Protein AF-A0A925I6T6-F1 (afdb_monomer)

Radius of gyration: 18.32 Å; Cα contacts (8 Å, |Δi|>4): 231; chains: 1; bounding box: 45×36×50 Å

Foldseek 3Di:
DVLQVVLVVVLVVLLVVVLVVQLDDPNVPLVVVLLVLLLVLLLVLVVCCVPVVVVDDDLNVLLVLLVVLLVCCVVPVVVSVCLLPDQDQPDPPVDRSPPDDQLSSPLSSVSNVVCNSSVSDQSSSLSVQSSLLSVLLVLLLVLVCVVPVVCNVVSSCVCRPDSVNSNQLSYSDSSVVVNSLVSNLNSLVSCCVPPPDDPVSVVSNVVSVVSVVRD

Secondary structure (DSSP, 8-state):
-HHHHHHHHHHHHHHHHHHHHH--TTHHHHHHHHHHHHHHHHHHHHHHHHHTSTT-SHHHHHHHHHHHHHHHHHH-HHHHHHHHH-------TTS--TT--HHHHHHHHHHHHHHHHHTS-HHHHHHHHHHHHHHHHHHHHHHHHHH-GGGHHHHHHHHHT-HHHHHHHHSS-HHHHHHHHHHHHHHHHHHHHHH---HHHHHHHHHHHHHHHT-

Structure (mmCIF, N/CA/C/O backbone):
data_AF-A0A925I6T6-F1
#
_entry.id   AF-A0A925I6T6-F1
#
loop_
_atom_site.group_PDB
_atom_site.id
_atom_site.type_symbol
_atom_site.label_atom_id
_atom_site.label_alt_id
_atom_site.label_comp_id
_atom_site.label_asym_id
_atom_site.label_entity_id
_atom_site.label_seq_id
_atom_site.pdbx_PDB_ins_code
_atom_site.Cartn_x
_atom_site.Cartn_y
_atom_site.Cartn_z
_atom_site.occupancy
_atom_site.B_iso_or_equiv
_atom_site.auth_seq_id
_atom_site.auth_comp_id
_atom_site.auth_asym_id
_atom_site.auth_atom_id
_atom_site.pdbx_PDB_model_num
ATOM 1 N N . MET A 1 1 ? 9.921 -17.459 -13.174 1.00 77.88 1 MET A N 1
ATOM 2 C CA . MET A 1 1 ? 9.343 -18.504 -12.296 1.00 77.88 1 MET A CA 1
ATOM 3 C C . MET A 1 1 ? 9.872 -18.429 -10.869 1.00 77.88 1 MET A C 1
ATOM 5 O O . MET A 1 1 ? 9.073 -18.174 -9.984 1.00 77.88 1 MET A O 1
ATOM 9 N N . VAL A 1 2 ? 11.186 -18.525 -10.627 1.00 88.75 2 VAL A N 1
ATOM 10 C CA . VAL A 1 2 ? 11.754 -18.431 -9.260 1.00 88.75 2 VAL A CA 1
ATOM 11 C C . VAL A 1 2 ? 11.329 -17.152 -8.517 1.00 88.75 2 VAL A C 1
ATOM 13 O O . VAL A 1 2 ? 10.832 -17.228 -7.398 1.00 88.75 2 VAL A O 1
ATOM 16 N N . LEU A 1 3 ? 11.431 -15.984 -9.161 1.00 90.31 3 LEU A N 1
ATOM 17 C CA . LEU A 1 3 ? 11.050 -14.701 -8.553 1.00 90.31 3 LEU A CA 1
ATOM 18 C C . LEU A 1 3 ? 9.552 -14.604 -8.216 1.00 90.31 3 LEU A C 1
ATOM 20 O O . LEU A 1 3 ? 9.188 -14.023 -7.198 1.00 90.31 3 LEU A O 1
ATOM 24 N N . LEU A 1 4 ? 8.685 -15.209 -9.033 1.00 89.88 4 LEU A N 1
ATOM 25 C CA . LEU A 1 4 ? 7.246 -15.285 -8.766 1.00 89.88 4 LEU A CA 1
ATOM 26 C C . LEU A 1 4 ? 6.985 -16.109 -7.497 1.00 89.88 4 LEU A C 1
ATOM 28 O O . LEU A 1 4 ? 6.265 -15.649 -6.616 1.00 89.88 4 LEU A O 1
ATOM 32 N N . CYS A 1 5 ? 7.626 -17.275 -7.366 1.00 91.44 5 CYS A N 1
ATOM 33 C CA . CYS A 1 5 ? 7.511 -18.112 -6.170 1.00 91.44 5 CYS A CA 1
ATOM 34 C C . CYS A 1 5 ? 7.983 -17.373 -4.912 1.00 91.44 5 CYS A C 1
ATOM 36 O O . CYS A 1 5 ? 7.300 -17.408 -3.892 1.00 91.44 5 CYS A O 1
ATOM 38 N N . ILE A 1 6 ? 9.110 -16.656 -4.991 1.00 93.69 6 ILE A N 1
ATOM 39 C CA . ILE A 1 6 ? 9.627 -15.845 -3.877 1.00 93.69 6 ILE A CA 1
ATOM 40 C C . ILE A 1 6 ? 8.615 -14.766 -3.476 1.00 93.69 6 ILE A C 1
ATOM 42 O O . ILE A 1 6 ? 8.301 -14.630 -2.296 1.00 93.69 6 ILE A O 1
ATOM 46 N N . ASN A 1 7 ? 8.066 -14.027 -4.440 1.00 93.38 7 ASN A N 1
ATOM 47 C CA . ASN A 1 7 ? 7.078 -12.987 -4.163 1.00 93.38 7 ASN A CA 1
ATOM 48 C C . ASN A 1 7 ? 5.795 -13.553 -3.540 1.00 93.38 7 ASN A C 1
ATOM 50 O O . ASN A 1 7 ? 5.277 -12.975 -2.587 1.00 93.38 7 ASN A O 1
ATOM 54 N N . ILE A 1 8 ? 5.312 -14.704 -4.019 1.00 92.81 8 ILE A N 1
ATOM 55 C CA . ILE A 1 8 ? 4.162 -15.393 -3.418 1.00 92.81 8 ILE A CA 1
ATOM 56 C C . ILE A 1 8 ? 4.479 -15.791 -1.974 1.00 92.81 8 ILE A C 1
ATOM 58 O O . ILE A 1 8 ? 3.677 -15.519 -1.085 1.00 92.81 8 ILE A O 1
ATOM 62 N N . LEU A 1 9 ? 5.656 -16.365 -1.706 1.00 94.50 9 LEU A N 1
ATOM 63 C CA . LEU A 1 9 ? 6.068 -16.723 -0.345 1.00 94.50 9 LEU A CA 1
ATOM 64 C C . LEU A 1 9 ? 6.135 -15.500 0.577 1.00 94.50 9 LEU A C 1
ATOM 66 O O . LEU A 1 9 ? 5.649 -15.561 1.707 1.00 94.50 9 LEU A O 1
ATOM 70 N N . ILE A 1 10 ? 6.677 -14.377 0.096 1.00 94.50 10 ILE A N 1
ATOM 71 C CA . ILE A 1 10 ? 6.711 -13.111 0.840 1.00 94.50 10 ILE A CA 1
ATOM 72 C C . ILE A 1 10 ? 5.288 -12.623 1.126 1.00 94.50 10 ILE A C 1
ATOM 74 O O . ILE A 1 10 ? 4.977 -12.289 2.269 1.00 94.50 10 ILE A O 1
ATOM 78 N N . LEU A 1 11 ? 4.402 -12.624 0.128 1.00 94.25 11 LEU A N 1
ATOM 79 C CA . LEU A 1 11 ? 3.007 -12.212 0.287 1.00 94.25 11 LEU A CA 1
ATOM 80 C C . LEU A 1 11 ? 2.246 -13.113 1.265 1.00 94.25 11 LEU A C 1
ATOM 82 O O . LEU A 1 11 ? 1.518 -12.606 2.123 1.00 94.25 11 LEU A O 1
ATOM 86 N N . CYS A 1 12 ? 2.445 -14.429 1.204 1.00 93.62 12 CYS A N 1
ATOM 87 C CA . CYS A 1 12 ? 1.899 -15.378 2.173 1.00 93.62 12 CYS A CA 1
ATOM 88 C C . CYS A 1 12 ? 2.442 -15.109 3.582 1.00 93.62 12 CYS A C 1
ATOM 90 O O . CYS A 1 12 ? 1.667 -15.065 4.538 1.00 93.62 12 CYS A O 1
ATOM 92 N N . GLY A 1 13 ? 3.748 -14.862 3.713 1.00 95.81 13 GLY A N 1
ATOM 93 C CA . GLY A 1 13 ? 4.387 -14.505 4.977 1.00 95.81 13 GLY A CA 1
ATOM 94 C C . GLY A 1 13 ? 3.809 -13.223 5.577 1.00 95.81 13 GLY A C 1
ATOM 95 O O . GLY A 1 13 ? 3.395 -13.213 6.736 1.00 95.81 13 GLY A O 1
ATOM 96 N N . ILE A 1 14 ? 3.693 -12.159 4.780 1.00 95.06 14 ILE A N 1
ATOM 97 C CA . ILE A 1 14 ? 3.068 -10.894 5.190 1.00 95.06 14 ILE A CA 1
ATOM 98 C C . ILE A 1 14 ? 1.614 -11.134 5.608 1.00 95.06 14 ILE A C 1
ATOM 100 O O . ILE A 1 14 ? 1.210 -10.695 6.684 1.00 95.06 14 ILE A O 1
ATOM 104 N N . SER A 1 15 ? 0.841 -11.875 4.812 1.00 93.88 15 SER A N 1
ATOM 105 C CA . SER A 1 15 ? -0.562 -12.195 5.109 1.00 93.88 15 SER A CA 1
ATOM 106 C C . SER A 1 15 ? -0.703 -12.939 6.439 1.00 93.88 15 SER A C 1
ATOM 108 O 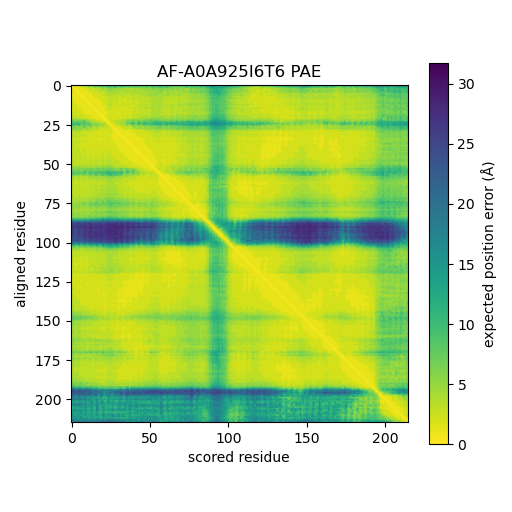O . SER A 1 15 ? -1.547 -12.588 7.266 1.00 93.88 15 SER A O 1
ATOM 110 N N . PHE A 1 16 ? 0.174 -13.911 6.698 1.00 94.56 16 PHE A N 1
ATOM 111 C CA . PHE A 1 16 ? 0.214 -14.651 7.957 1.00 94.56 16 PHE A CA 1
ATOM 112 C C . PHE A 1 16 ? 0.577 -13.755 9.150 1.00 94.56 16 PHE A C 1
ATOM 114 O O . PHE A 1 16 ? -0.069 -13.818 10.200 1.00 94.56 16 PHE A O 1
ATOM 121 N N . LEU A 1 17 ? 1.570 -12.874 8.998 1.00 96.38 17 LEU A N 1
ATOM 122 C CA . LEU A 1 17 ? 1.950 -11.915 10.038 1.00 96.38 17 LEU A CA 1
ATOM 123 C C . LEU A 1 17 ? 0.810 -10.937 10.351 1.00 96.38 17 LEU A C 1
ATOM 125 O O . LEU A 1 17 ? 0.543 -10.655 11.523 1.00 96.38 17 LEU A O 1
ATOM 129 N N . LEU A 1 18 ? 0.106 -10.450 9.325 1.00 95.31 18 LEU A N 1
ATOM 130 C CA . LEU A 1 18 ? -1.065 -9.590 9.486 1.00 95.31 18 LEU A CA 1
ATOM 131 C C . LEU A 1 18 ? -2.208 -10.327 10.193 1.00 95.31 18 LEU A C 1
ATOM 133 O O . LEU A 1 18 ? -2.787 -9.779 11.135 1.00 95.31 18 LEU A O 1
ATOM 137 N N . PHE A 1 19 ? -2.477 -11.580 9.817 1.00 94.31 19 PHE A N 1
ATOM 138 C CA . PHE A 1 19 ? -3.456 -12.426 10.496 1.00 94.31 19 PHE A CA 1
ATOM 139 C C . PHE A 1 19 ? -3.106 -12.588 11.979 1.00 94.31 19 PHE A C 1
ATOM 141 O O . PHE A 1 19 ? -3.907 -12.236 12.842 1.00 94.31 19 PHE A O 1
ATOM 148 N N . LYS A 1 20 ? -1.877 -13.004 12.311 1.00 94.19 20 LYS A N 1
ATOM 149 C CA . LYS A 1 20 ? -1.431 -13.162 13.708 1.00 94.19 20 LYS A CA 1
ATOM 150 C C . LYS A 1 20 ? -1.555 -11.863 14.515 1.00 94.19 20 LYS A C 1
ATOM 152 O O . LYS A 1 20 ? -1.854 -11.886 15.714 1.00 94.19 20 LYS A O 1
ATOM 157 N N . LY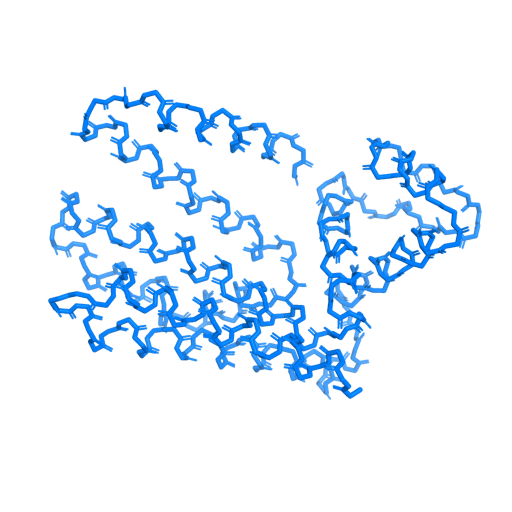S A 1 21 ? -1.319 -10.719 13.869 1.00 93.94 21 LYS A N 1
ATOM 158 C CA . LYS A 1 21 ? -1.407 -9.398 14.496 1.00 93.94 21 LYS A CA 1
ATOM 159 C C . LYS A 1 21 ? -2.849 -8.985 14.793 1.00 93.94 21 LYS A C 1
ATOM 161 O O . LYS A 1 21 ? -3.108 -8.484 15.886 1.00 93.94 21 LYS A O 1
ATOM 166 N N . PHE A 1 22 ? -3.770 -9.179 13.851 1.00 93.62 22 PHE A N 1
ATOM 167 C CA . PHE A 1 22 ? -5.097 -8.554 13.889 1.00 93.62 22 PHE A CA 1
ATOM 168 C C . PHE A 1 22 ? -6.272 -9.511 14.133 1.00 93.62 22 PHE A C 1
ATOM 170 O O . PHE A 1 22 ? -7.317 -9.072 14.624 1.00 93.62 22 PHE A O 1
ATOM 177 N N . ALA A 1 23 ? -6.120 -10.804 13.851 1.00 90.62 23 ALA A N 1
ATOM 178 C CA . ALA A 1 23 ? -7.149 -11.824 14.038 1.00 90.62 23 ALA A CA 1
ATOM 179 C C . ALA A 1 23 ? -7.249 -12.246 15.519 1.00 90.62 23 ALA A C 1
ATOM 181 O O . ALA A 1 23 ? -6.818 -13.324 15.930 1.00 90.62 23 ALA A O 1
ATOM 182 N N . ARG A 1 24 ? -7.809 -11.366 16.357 1.00 88.94 24 ARG A N 1
ATOM 183 C CA . ARG A 1 24 ? -8.047 -11.597 17.794 1.00 88.94 24 ARG A CA 1
ATOM 184 C C . ARG A 1 24 ? -9.519 -11.387 18.150 1.00 88.94 24 ARG A C 1
ATOM 186 O O . ARG A 1 24 ? -10.181 -10.541 17.552 1.00 88.94 24 ARG A O 1
ATOM 193 N N . GLY A 1 25 ? -10.027 -12.144 19.128 1.00 89.12 25 GLY A N 1
ATOM 194 C CA . GLY A 1 25 ? -11.434 -12.085 19.553 1.00 89.12 25 GLY A CA 1
ATOM 195 C C . GLY A 1 25 ? -12.403 -12.196 18.370 1.00 89.12 25 GLY A C 1
ATOM 196 O O . GLY A 1 25 ? -12.209 -13.030 17.485 1.00 89.12 25 GLY A O 1
ATOM 197 N N . ASN A 1 26 ? -13.377 -11.285 18.301 1.00 86.19 26 ASN A N 1
ATOM 198 C CA . ASN A 1 26 ? -14.379 -11.225 17.227 1.00 86.19 26 ASN A CA 1
ATOM 199 C C . ASN A 1 26 ? -13.791 -10.964 15.826 1.00 86.19 26 ASN A C 1
ATOM 201 O O . ASN A 1 26 ? -14.482 -11.144 14.828 1.00 86.19 26 ASN A O 1
ATOM 205 N N . ASN A 1 27 ? -12.525 -10.547 15.712 1.00 92.00 27 ASN A N 1
ATOM 206 C CA . ASN A 1 27 ? -11.882 -10.328 14.416 1.00 92.00 27 ASN A CA 1
ATOM 207 C C . ASN A 1 27 ? -11.305 -11.613 13.806 1.00 92.00 27 ASN A C 1
ATOM 209 O O . ASN A 1 27 ? -10.906 -11.578 12.648 1.00 92.00 27 ASN A O 1
ATOM 213 N N . LYS A 1 28 ? -11.253 -12.737 14.539 1.00 92.62 28 LYS A N 1
ATOM 214 C CA . LYS A 1 28 ? -10.684 -14.000 14.029 1.00 92.62 28 LYS A CA 1
ATOM 215 C C . LYS A 1 28 ? -11.355 -14.501 12.750 1.00 92.62 28 LYS A C 1
ATOM 217 O O . LYS A 1 28 ? -10.676 -15.067 11.904 1.00 92.62 28 LYS A O 1
ATOM 222 N N . ILE A 1 29 ? -12.660 -14.268 12.624 1.00 93.62 29 ILE A N 1
ATOM 223 C CA . ILE A 1 29 ? -13.461 -14.663 11.460 1.00 93.62 29 ILE A CA 1
ATOM 224 C C . ILE A 1 29 ? -13.559 -13.506 10.460 1.00 93.62 29 ILE A C 1
ATOM 226 O O . ILE A 1 29 ? -13.374 -13.692 9.264 1.00 93.62 29 ILE A O 1
ATOM 230 N N . ILE A 1 30 ? -13.792 -12.286 10.949 1.00 95.50 30 ILE A N 1
ATOM 231 C CA . ILE A 1 30 ? -14.028 -11.122 10.084 1.00 95.50 30 ILE A CA 1
ATOM 232 C C . ILE A 1 30 ? -12.764 -10.728 9.306 1.00 95.50 30 ILE A C 1
ATOM 234 O O . ILE A 1 30 ? -12.857 -10.397 8.128 1.00 95.50 30 ILE A O 1
ATOM 238 N N . PHE A 1 31 ? -11.588 -10.777 9.944 1.00 96.94 31 PHE A N 1
ATOM 239 C CA . PHE A 1 31 ? -10.318 -10.412 9.313 1.00 96.94 31 PHE A CA 1
ATOM 240 C C . PHE A 1 31 ? -10.022 -11.234 8.052 1.00 96.94 31 PHE A C 1
ATOM 242 O O . PHE A 1 31 ? -9.842 -10.616 7.004 1.00 96.94 31 PHE A O 1
ATOM 249 N N . PRO A 1 32 ? -9.971 -12.584 8.099 1.00 96.38 32 PRO A N 1
ATOM 250 C CA . PRO A 1 32 ? -9.650 -13.366 6.911 1.00 96.38 32 PRO A CA 1
ATOM 251 C C . PRO A 1 32 ? -10.695 -13.185 5.809 1.00 96.38 32 PRO A C 1
ATOM 253 O O . PRO A 1 32 ? -10.305 -13.053 4.659 1.00 96.38 32 PRO A O 1
ATOM 256 N N . ILE A 1 33 ? -11.988 -13.074 6.138 1.00 96.94 33 ILE A N 1
ATOM 257 C CA . ILE A 1 33 ? -13.035 -12.822 5.134 1.00 96.94 33 ILE A CA 1
ATOM 258 C C . ILE A 1 33 ? -12.799 -11.480 4.432 1.00 96.94 33 ILE A C 1
ATOM 260 O O . ILE A 1 33 ? -12.707 -11.431 3.208 1.00 96.94 33 ILE A O 1
ATOM 264 N N . ALA A 1 34 ? -12.655 -10.393 5.194 1.00 97.19 34 ALA A N 1
ATOM 265 C CA . ALA A 1 34 ? -12.436 -9.063 4.633 1.00 97.19 34 ALA A CA 1
ATOM 266 C C . ALA A 1 34 ? -11.117 -8.979 3.842 1.00 97.19 34 ALA A C 1
ATOM 268 O O . ALA A 1 34 ? -11.049 -8.305 2.814 1.00 97.19 34 ALA A O 1
ATOM 269 N N . PHE A 1 35 ? -10.070 -9.668 4.308 1.00 97.62 35 PHE A N 1
ATOM 270 C CA . PHE A 1 35 ? -8.786 -9.742 3.618 1.00 97.62 35 PHE A CA 1
ATOM 271 C C . PHE A 1 35 ? -8.914 -10.490 2.292 1.00 97.62 35 PHE A C 1
ATOM 273 O O . PHE A 1 35 ? -8.529 -9.958 1.256 1.00 97.62 35 PHE A O 1
ATOM 280 N N . SER A 1 36 ? -9.521 -11.679 2.298 1.00 96.94 36 SER A N 1
ATOM 281 C CA . SER A 1 36 ? -9.758 -12.472 1.091 1.00 96.94 36 SER A CA 1
ATOM 282 C C . SER A 1 36 ? -10.587 -11.708 0.066 1.00 96.94 36 SER A C 1
ATOM 284 O O . SER A 1 36 ? -10.203 -11.661 -1.098 1.00 96.94 36 SER A O 1
ATOM 286 N N . VAL A 1 37 ? -11.666 -11.041 0.490 1.00 97.44 37 VAL A N 1
ATOM 287 C CA . VAL A 1 37 ? -12.478 -10.196 -0.400 1.00 97.44 37 VAL A CA 1
ATOM 288 C C . VAL A 1 37 ? -11.643 -9.070 -1.012 1.00 97.44 37 VAL A C 1
ATOM 290 O O . VAL A 1 37 ? -11.776 -8.803 -2.204 1.00 97.44 37 VAL A O 1
ATOM 293 N N . ARG A 1 38 ? -10.731 -8.446 -0.252 1.00 97.12 38 ARG A N 1
ATOM 294 C CA . ARG A 1 38 ? -9.824 -7.427 -0.800 1.00 97.12 38 ARG A CA 1
ATOM 295 C C . ARG A 1 38 ? -8.872 -7.999 -1.848 1.00 97.12 38 ARG A C 1
ATOM 297 O O . ARG A 1 38 ? -8.704 -7.391 -2.899 1.00 97.12 38 ARG A O 1
ATOM 304 N N . ILE A 1 39 ? -8.241 -9.139 -1.569 1.00 97.62 39 ILE A N 1
ATOM 305 C CA . ILE A 1 39 ? -7.314 -9.765 -2.522 1.00 97.62 39 ILE A CA 1
ATOM 306 C C . ILE A 1 39 ? -8.054 -10.164 -3.798 1.00 97.62 39 ILE A C 1
ATOM 308 O O . ILE A 1 39 ? -7.579 -9.869 -4.890 1.00 97.62 39 ILE A O 1
ATOM 312 N N . LEU A 1 40 ? -9.245 -10.754 -3.670 1.00 97.56 40 LEU A N 1
ATOM 313 C CA . LEU A 1 40 ? -10.093 -11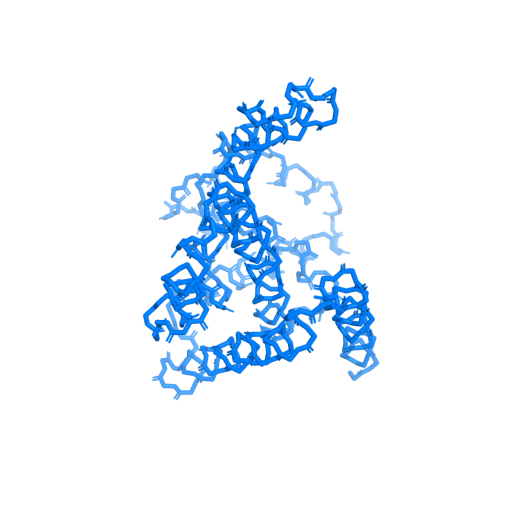.077 -4.816 1.00 97.56 40 LEU A CA 1
ATOM 314 C C . LEU A 1 40 ? -10.480 -9.822 -5.602 1.00 97.56 40 LEU A C 1
ATOM 316 O O . LEU A 1 40 ? -10.397 -9.843 -6.821 1.00 97.56 40 LEU A O 1
ATOM 320 N N . ALA A 1 41 ? -10.815 -8.714 -4.937 1.00 97.31 41 ALA A N 1
ATOM 321 C CA . ALA A 1 41 ? -11.090 -7.450 -5.618 1.00 97.31 41 ALA A CA 1
ATOM 322 C C . ALA A 1 41 ? -9.870 -6.918 -6.393 1.00 97.31 41 ALA A C 1
ATOM 324 O O . ALA A 1 41 ? -10.039 -6.407 -7.495 1.00 97.31 41 ALA A O 1
ATOM 325 N N . GLY A 1 42 ? -8.651 -7.064 -5.863 1.00 97.06 42 GLY A N 1
ATOM 326 C CA . GLY A 1 42 ? -7.415 -6.705 -6.569 1.00 97.06 42 GLY A CA 1
ATOM 327 C C . GLY A 1 42 ? -7.128 -7.600 -7.774 1.00 97.06 42 GLY A C 1
ATOM 328 O O . GLY A 1 42 ? -6.751 -7.111 -8.836 1.00 97.06 42 GLY A O 1
ATOM 329 N N . ILE A 1 43 ? -7.367 -8.905 -7.643 1.00 97.25 43 ILE A N 1
ATOM 330 C CA . ILE A 1 43 ? -7.269 -9.857 -8.758 1.00 97.25 43 ILE A CA 1
ATOM 331 C C . ILE A 1 43 ? -8.305 -9.508 -9.832 1.00 97.25 43 ILE A C 1
ATOM 333 O O . ILE A 1 43 ? -7.947 -9.378 -10.997 1.00 97.25 43 ILE A O 1
ATOM 337 N N . SER A 1 44 ? -9.565 -9.284 -9.454 1.00 96.81 44 SER A N 1
ATOM 338 C CA . SER A 1 44 ? -10.615 -8.863 -10.385 1.00 96.81 44 SER A CA 1
ATOM 339 C C . SER A 1 44 ? -10.281 -7.535 -11.058 1.00 96.81 44 SER A C 1
ATOM 341 O O . SER A 1 44 ? -10.518 -7.389 -12.250 1.00 96.81 44 SER A O 1
ATOM 343 N N . PHE A 1 45 ? -9.695 -6.583 -10.328 1.00 96.56 45 PHE A N 1
ATOM 344 C CA . PHE A 1 45 ? -9.216 -5.325 -10.892 1.00 96.56 45 PHE A CA 1
ATOM 345 C C . PHE A 1 45 ? -8.175 -5.567 -11.991 1.00 96.56 45 PHE A C 1
ATOM 347 O O . PHE A 1 45 ? -8.362 -5.116 -13.118 1.00 96.56 45 PHE A O 1
ATOM 354 N N . ALA A 1 46 ? -7.113 -6.321 -11.690 1.00 96.44 46 ALA A N 1
ATOM 355 C CA . ALA A 1 46 ? -6.076 -6.613 -12.675 1.00 96.44 46 ALA A CA 1
ATOM 356 C C . ALA A 1 46 ? -6.633 -7.387 -13.877 1.00 96.44 46 ALA A C 1
ATOM 358 O O . ALA A 1 46 ? -6.279 -7.095 -15.015 1.00 96.44 46 ALA A O 1
ATOM 359 N N . TRP A 1 47 ? -7.548 -8.325 -13.631 1.00 96.88 47 TRP A N 1
ATOM 360 C CA . TRP A 1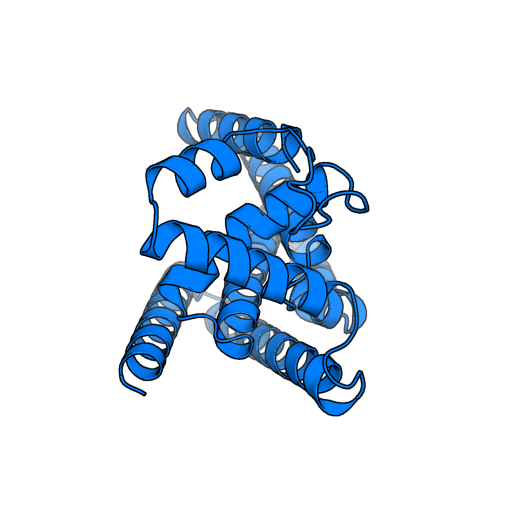 47 ? -8.221 -9.084 -14.677 1.00 96.88 47 TRP A CA 1
ATOM 361 C C . TRP A 1 47 ? -9.022 -8.178 -15.619 1.00 96.88 47 TRP A C 1
ATOM 363 O O . TRP A 1 47 ? -8.856 -8.261 -16.832 1.00 96.88 47 TRP A O 1
ATOM 373 N N . VAL A 1 48 ? -9.841 -7.275 -15.072 1.00 95.88 48 VAL A N 1
ATOM 374 C CA . VAL A 1 48 ? -10.619 -6.311 -15.863 1.00 95.88 48 VAL A CA 1
ATOM 375 C C . VAL A 1 48 ? -9.693 -5.444 -16.718 1.00 95.88 48 VAL A C 1
ATOM 377 O O . VAL A 1 48 ? -9.924 -5.299 -17.912 1.00 95.88 48 VAL A O 1
ATOM 380 N N . TYR A 1 49 ? -8.614 -4.914 -16.145 1.00 94.44 49 TYR A N 1
ATOM 381 C CA . TYR A 1 49 ? -7.705 -4.047 -16.893 1.00 94.44 49 TYR A CA 1
ATOM 382 C C . TYR A 1 49 ? -6.906 -4.781 -17.974 1.00 94.44 49 TYR A C 1
ATOM 384 O O . TYR A 1 49 ? -6.721 -4.239 -19.056 1.00 94.44 49 TYR A O 1
ATOM 392 N N . ILE A 1 50 ? -6.485 -6.022 -17.730 1.00 95.75 50 ILE A N 1
ATOM 393 C CA . ILE A 1 50 ? -5.759 -6.813 -18.733 1.00 95.75 50 ILE A CA 1
ATOM 394 C C . ILE A 1 50 ? -6.680 -7.247 -19.874 1.00 95.75 50 ILE A C 1
ATOM 396 O O . ILE A 1 50 ? -6.305 -7.132 -21.036 1.00 95.75 50 ILE A O 1
ATOM 400 N N . TYR A 1 51 ? -7.854 -7.792 -19.547 1.00 96.12 51 TYR A N 1
ATOM 401 C CA . TYR A 1 51 ? -8.663 -8.534 -20.517 1.00 96.12 51 TYR A CA 1
ATOM 402 C C . TYR A 1 51 ? -9.853 -7.756 -21.072 1.00 96.12 51 TYR A C 1
ATOM 404 O O . TYR A 1 51 ? -10.296 -8.069 -22.170 1.00 96.12 51 TYR A O 1
ATOM 412 N N . ILE A 1 52 ? -10.397 -6.787 -20.330 1.00 94.88 52 ILE A N 1
ATOM 413 C CA . ILE A 1 52 ? -11.530 -5.968 -20.794 1.00 94.88 52 ILE A CA 1
ATOM 414 C C . ILE A 1 52 ? -11.033 -4.644 -21.360 1.00 94.88 52 ILE A C 1
ATOM 416 O O . ILE A 1 52 ? -11.496 -4.225 -22.412 1.00 94.88 52 ILE A O 1
ATOM 420 N N . PHE A 1 53 ? -10.098 -3.993 -20.667 1.00 92.12 53 PHE A N 1
ATOM 421 C CA . PHE A 1 53 ? -9.489 -2.744 -21.133 1.00 92.12 53 PHE A CA 1
ATOM 422 C C . PHE A 1 53 ? -8.213 -2.969 -21.950 1.00 92.12 53 PHE A C 1
ATOM 424 O O . PHE A 1 53 ? -7.485 -2.019 -22.183 1.00 92.12 53 PHE A O 1
ATOM 431 N N . GLU A 1 54 ? -7.925 -4.211 -22.352 1.00 92.88 54 GLU A N 1
ATOM 432 C CA . GLU A 1 54 ? -6.816 -4.556 -23.259 1.00 92.88 54 GLU A CA 1
ATOM 433 C C . GLU A 1 54 ? -5.444 -4.007 -22.826 1.00 92.88 54 GLU A C 1
ATOM 435 O O . GLU A 1 54 ? -4.571 -3.725 -23.638 1.00 92.88 54 GLU A O 1
ATOM 440 N N . SER A 1 55 ? -5.217 -3.927 -21.512 1.00 90.75 55 SER A N 1
ATOM 441 C CA . SER A 1 55 ? -4.014 -3.349 -20.899 1.00 90.75 55 SER A CA 1
ATOM 442 C C . SER A 1 55 ? -3.826 -1.845 -21.132 1.00 90.75 55 SER A C 1
ATOM 444 O O . SER A 1 55 ? -2.713 -1.337 -21.041 1.00 90.75 55 SER A O 1
ATOM 446 N N . GLU A 1 56 ? -4.917 -1.119 -21.360 1.00 85.06 56 GLU A N 1
ATOM 447 C CA . GLU A 1 56 ? -4.926 0.337 -21.469 1.00 85.06 56 GLU A CA 1
ATOM 448 C C . GLU A 1 56 ? -5.326 1.036 -20.155 1.00 85.06 56 GLU A C 1
ATOM 450 O O . GLU A 1 56 ? -5.865 0.448 -19.207 1.00 85.06 56 GLU A O 1
ATOM 455 N N . GLY A 1 57 ? -5.074 2.345 -20.116 1.00 85.81 57 GLY A N 1
ATOM 456 C CA . GLY A 1 57 ? -5.477 3.255 -19.048 1.00 85.81 57 GLY A CA 1
ATOM 457 C C . GLY A 1 57 ? -4.389 3.541 -18.014 1.00 85.81 57 GLY A C 1
ATOM 458 O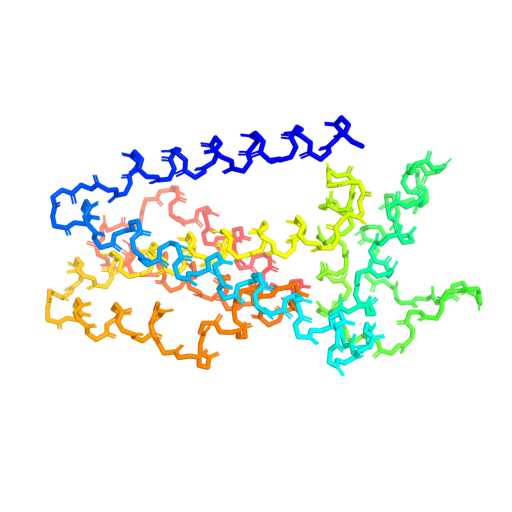 O . GLY A 1 57 ? -3.342 2.895 -17.963 1.00 85.81 57 GLY A O 1
ATOM 459 N N . ASP A 1 58 ? -4.677 4.502 -17.132 1.00 86.62 58 ASP A N 1
ATOM 460 C CA . ASP A 1 58 ? -3.718 5.077 -16.178 1.00 86.62 58 ASP A CA 1
ATOM 461 C C . ASP A 1 58 ? -2.882 4.044 -15.406 1.00 86.62 58 ASP A C 1
ATOM 463 O O . ASP A 1 58 ? -1.698 4.252 -15.157 1.00 86.62 58 ASP A O 1
ATOM 467 N N . THR A 1 59 ? -3.479 2.921 -14.991 1.00 92.38 59 THR A N 1
ATOM 468 C CA . THR A 1 59 ? -2.768 1.892 -14.212 1.00 92.38 59 THR A CA 1
ATOM 469 C C . THR A 1 59 ? -1.614 1.257 -14.986 1.00 92.38 59 THR A C 1
ATOM 471 O O . THR A 1 59 ? -0.557 1.016 -14.397 1.00 92.38 59 THR A O 1
ATOM 474 N N . PHE A 1 60 ? -1.796 1.024 -16.288 1.00 92.25 60 PHE A N 1
ATOM 475 C CA . PHE A 1 60 ? -0.777 0.443 -17.152 1.00 92.25 60 PHE A CA 1
ATOM 476 C C . PHE A 1 60 ? 0.264 1.480 -17.548 1.00 92.25 60 PHE A C 1
ATOM 478 O O . PHE A 1 60 ? 1.453 1.198 -17.420 1.00 92.25 60 PHE A O 1
ATOM 485 N N . ASP A 1 61 ? -0.151 2.714 -17.839 1.00 89.94 61 ASP A N 1
ATOM 486 C CA . ASP A 1 61 ? 0.774 3.831 -18.057 1.00 89.94 61 ASP A CA 1
ATOM 487 C C . ASP A 1 61 ? 1.736 4.014 -16.875 1.00 89.94 61 ASP A C 1
ATOM 489 O O . ASP A 1 61 ? 2.951 4.158 -17.049 1.00 89.94 61 ASP A O 1
ATOM 493 N N . TYR A 1 62 ? 1.218 3.983 -15.641 1.00 91.38 62 TYR A N 1
ATOM 494 C CA . TYR A 1 62 ? 2.063 4.053 -14.451 1.00 91.38 62 TYR A CA 1
ATOM 495 C C . TYR A 1 62 ? 2.998 2.850 -14.345 1.00 91.38 62 TYR A C 1
ATOM 497 O O . TYR A 1 62 ? 4.163 3.014 -13.974 1.00 91.38 62 TYR A O 1
ATOM 505 N N . PHE A 1 63 ? 2.497 1.655 -14.650 1.00 94.19 63 PHE A N 1
ATOM 506 C CA . PHE A 1 63 ? 3.248 0.412 -14.556 1.00 94.19 63 PHE A CA 1
ATOM 507 C C . PHE A 1 63 ? 4.407 0.349 -15.553 1.00 94.19 63 PHE A C 1
ATOM 509 O O . PHE A 1 63 ? 5.537 0.083 -15.149 1.00 94.19 63 PHE A O 1
ATOM 516 N N . GLU A 1 64 ? 4.176 0.682 -16.820 1.00 92.62 64 GLU A N 1
ATOM 517 C CA . GLU A 1 64 ? 5.218 0.715 -17.848 1.00 92.62 64 GLU A CA 1
ATOM 518 C C . GLU A 1 64 ? 6.299 1.746 -17.526 1.00 92.62 64 GLU A C 1
ATOM 520 O O . GLU A 1 64 ? 7.497 1.456 -17.571 1.00 92.62 64 GLU A O 1
ATOM 525 N N . ARG A 1 65 ? 5.894 2.948 -17.104 1.00 89.50 65 ARG A N 1
ATOM 526 C CA . ARG A 1 65 ? 6.832 4.010 -16.711 1.00 89.50 65 ARG A CA 1
ATOM 527 C C . ARG A 1 65 ? 7.652 3.621 -15.486 1.00 89.50 65 ARG A C 1
ATOM 529 O O . ARG A 1 65 ? 8.854 3.887 -15.436 1.00 89.50 65 ARG A O 1
ATOM 536 N N . ALA A 1 66 ? 7.025 2.967 -14.513 1.00 93.12 66 ALA A N 1
ATOM 537 C CA . ALA A 1 66 ? 7.720 2.402 -13.367 1.00 93.12 66 ALA A CA 1
ATOM 538 C C . ALA A 1 66 ? 8.705 1.303 -13.791 1.00 93.12 66 ALA A C 1
ATOM 540 O O . ALA A 1 66 ? 9.810 1.232 -13.250 1.00 93.12 66 ALA A O 1
ATOM 541 N N . GLY A 1 67 ? 8.342 0.495 -14.790 1.00 94.00 67 GLY A N 1
ATOM 542 C CA . GLY A 1 67 ? 9.212 -0.487 -15.425 1.00 94.00 67 GLY A CA 1
ATOM 543 C C . GLY A 1 67 ? 10.432 0.135 -16.094 1.00 94.00 67 GLY A C 1
ATOM 544 O O . GLY A 1 67 ? 11.546 -0.327 -15.850 1.00 94.00 67 GLY A O 1
ATOM 545 N N . ASN A 1 68 ? 10.253 1.227 -16.836 1.00 91.56 68 ASN A N 1
ATOM 546 C CA . ASN A 1 68 ? 11.352 1.976 -17.449 1.00 91.56 68 ASN A CA 1
ATOM 547 C C . ASN A 1 68 ? 12.305 2.537 -16.389 1.00 91.56 68 ASN A C 1
ATOM 549 O O . ASN A 1 68 ? 13.521 2.382 -16.495 1.00 91.56 68 ASN A O 1
ATOM 553 N N . LEU A 1 69 ? 11.772 3.123 -15.315 1.00 90.62 69 LEU A N 1
ATOM 554 C CA . LEU A 1 69 ? 12.601 3.622 -14.219 1.00 90.62 69 LEU A CA 1
ATOM 555 C C . LEU A 1 69 ? 13.341 2.478 -13.497 1.00 90.62 69 LEU A C 1
ATOM 557 O O . LEU A 1 69 ? 14.525 2.597 -13.191 1.00 90.62 69 LEU A O 1
ATOM 561 N N . ALA A 1 70 ? 12.689 1.332 -13.294 1.00 93.69 70 ALA A N 1
ATOM 562 C CA . ALA A 1 70 ? 13.319 0.131 -12.746 1.00 93.69 70 ALA A CA 1
ATOM 563 C C . ALA A 1 70 ? 14.367 -0.488 -13.691 1.00 93.69 70 ALA A C 1
ATOM 565 O O . ALA A 1 70 ? 15.321 -1.117 -13.234 1.00 93.69 70 ALA A O 1
ATOM 566 N N . TRP A 1 71 ? 14.218 -0.324 -15.006 1.00 93.25 71 TRP A N 1
ATOM 567 C CA . TRP A 1 71 ? 15.231 -0.718 -15.979 1.00 93.25 71 TRP A CA 1
ATOM 568 C C . TRP A 1 71 ? 16.460 0.188 -15.883 1.00 93.25 71 TRP A C 1
ATOM 570 O O . TRP A 1 71 ? 17.575 -0.327 -15.821 1.00 93.25 71 TRP A O 1
ATOM 580 N N . ILE A 1 72 ? 16.277 1.508 -15.757 1.00 91.19 72 ILE A N 1
ATOM 581 C CA . ILE A 1 72 ? 17.388 2.448 -15.529 1.00 91.19 72 ILE A CA 1
ATOM 582 C C . ILE A 1 72 ? 18.161 2.049 -14.271 1.00 91.19 72 ILE A C 1
ATOM 584 O O . ILE A 1 72 ? 19.374 1.939 -14.342 1.00 91.19 72 ILE A O 1
ATOM 588 N N . PHE A 1 73 ? 17.486 1.709 -13.165 1.00 92.19 73 PHE A N 1
ATOM 589 C CA . PHE A 1 73 ? 18.155 1.237 -11.941 1.00 92.19 73 PHE A CA 1
ATOM 590 C C . PHE A 1 73 ? 19.145 0.090 -12.187 1.00 92.19 73 PHE A C 1
ATOM 592 O O . PHE A 1 73 ? 20.209 0.050 -11.576 1.00 92.19 73 PHE A O 1
ATOM 599 N N . LYS A 1 74 ? 18.791 -0.857 -13.064 1.00 91.38 74 LYS A N 1
ATOM 600 C CA . LYS A 1 74 ? 19.614 -2.042 -13.345 1.00 91.38 74 LYS A CA 1
ATOM 601 C C . LYS A 1 74 ? 20.827 -1.741 -14.222 1.00 91.38 74 LYS A C 1
ATOM 603 O O . LYS A 1 74 ? 21.789 -2.498 -14.163 1.00 91.38 74 LYS A O 1
ATOM 608 N N . ASN A 1 75 ? 20.762 -0.691 -15.038 1.00 93.25 75 ASN A N 1
ATOM 609 C CA . ASN A 1 75 ? 21.808 -0.352 -16.005 1.00 93.25 75 ASN A CA 1
ATOM 610 C C . ASN A 1 75 ? 22.685 0.812 -15.528 1.00 93.25 75 ASN A C 1
ATOM 612 O O . ASN A 1 75 ? 23.893 0.789 -15.729 1.00 93.25 75 ASN A O 1
ATOM 616 N N . ASP A 1 76 ? 22.084 1.804 -14.874 1.00 92.75 76 ASP A N 1
ATOM 617 C CA . ASP A 1 76 ? 22.745 2.986 -14.338 1.00 92.75 76 ASP A CA 1
ATOM 618 C C . ASP A 1 76 ? 22.051 3.454 -13.050 1.00 92.75 76 ASP A C 1
ATOM 620 O O . ASP A 1 76 ? 21.045 4.176 -13.041 1.00 92.75 76 ASP A O 1
ATOM 624 N N . PHE A 1 77 ? 22.629 3.032 -11.928 1.00 91.81 77 PHE A N 1
ATOM 625 C CA . PHE A 1 77 ? 22.136 3.358 -10.597 1.00 91.81 77 PHE A CA 1
ATOM 626 C C . PHE A 1 77 ? 22.163 4.866 -10.296 1.00 91.81 77 PHE A C 1
ATOM 628 O O . PHE A 1 77 ? 21.271 5.357 -9.601 1.00 91.81 77 PHE A O 1
ATOM 635 N N . TRP A 1 78 ? 23.136 5.617 -10.822 1.00 91.50 78 TRP A N 1
ATOM 636 C CA . TRP A 1 78 ? 23.235 7.061 -10.585 1.00 91.50 78 TRP A CA 1
ATOM 637 C C . TRP A 1 78 ? 22.206 7.847 -11.368 1.00 91.50 78 TRP A C 1
ATOM 639 O O . TRP A 1 78 ? 21.499 8.657 -10.765 1.00 91.50 78 TRP A O 1
ATOM 649 N N . THR A 1 79 ? 22.009 7.516 -12.641 1.00 87.50 79 THR A N 1
ATOM 650 C CA . THR A 1 79 ? 20.906 8.102 -13.409 1.00 87.50 79 THR A CA 1
ATOM 651 C C . THR A 1 79 ? 19.552 7.760 -12.783 1.00 87.50 79 THR A C 1
ATOM 653 O O . THR A 1 79 ? 18.661 8.612 -12.723 1.00 87.50 79 THR A O 1
ATOM 656 N N . PHE A 1 80 ? 19.370 6.543 -12.258 1.00 88.44 80 PHE A N 1
ATOM 657 C CA . PHE A 1 80 ? 18.161 6.213 -11.503 1.00 88.44 80 PHE A CA 1
ATOM 658 C C . PHE A 1 80 ? 18.004 7.092 -10.265 1.00 88.44 80 PHE A C 1
ATOM 660 O O . PHE A 1 80 ? 16.933 7.656 -10.065 1.00 88.44 80 PHE A O 1
ATOM 667 N N . PHE A 1 81 ? 19.037 7.196 -9.429 1.00 88.69 81 PHE A N 1
ATOM 668 C CA . PHE A 1 81 ? 18.962 7.909 -8.156 1.00 88.69 81 PHE A CA 1
ATOM 669 C C . PHE A 1 81 ? 18.674 9.399 -8.360 1.00 88.69 81 PHE A C 1
ATOM 671 O O . PHE A 1 81 ? 17.811 9.960 -7.682 1.00 88.69 81 PHE A O 1
ATOM 678 N N . GLU A 1 82 ? 19.318 10.012 -9.354 1.00 87.38 82 GLU A N 1
ATOM 679 C CA . GLU A 1 82 ? 19.054 11.388 -9.763 1.00 87.38 82 GLU A CA 1
ATOM 680 C C . GLU A 1 82 ? 17.585 11.571 -10.172 1.00 87.38 82 GLU A C 1
ATOM 682 O O . GLU A 1 82 ? 16.897 12.437 -9.631 1.00 87.38 82 GLU A O 1
ATOM 687 N N . ARG A 1 83 ? 17.061 10.703 -11.050 1.00 83.62 83 ARG A N 1
ATOM 688 C CA . ARG A 1 83 ? 15.651 10.734 -11.491 1.00 83.62 83 ARG A CA 1
ATOM 689 C C . ARG A 1 83 ? 14.663 10.408 -10.369 1.00 83.62 83 ARG A C 1
ATOM 691 O O . ARG A 1 83 ? 13.533 10.895 -10.353 1.00 83.62 83 ARG A O 1
ATOM 698 N N . PHE A 1 84 ? 15.065 9.571 -9.419 1.00 84.81 84 PHE A N 1
ATOM 699 C CA . PHE A 1 84 ? 14.238 9.181 -8.285 1.00 84.81 84 PHE A CA 1
ATOM 700 C C . PHE A 1 84 ? 14.062 10.339 -7.297 1.00 84.81 84 PHE A C 1
ATOM 702 O O . PHE A 1 84 ? 12.971 10.524 -6.756 1.00 84.81 84 PHE A O 1
ATOM 709 N N . ILE A 1 85 ? 15.091 11.163 -7.093 1.00 84.19 85 ILE A N 1
ATOM 710 C CA . ILE A 1 85 ? 15.029 12.323 -6.193 1.00 84.19 85 ILE A CA 1
ATOM 711 C C . ILE A 1 85 ? 14.510 13.572 -6.906 1.00 84.19 85 ILE A C 1
ATOM 713 O O . ILE A 1 85 ? 13.820 14.379 -6.284 1.00 84.19 85 ILE A O 1
ATOM 717 N N . SER A 1 86 ? 14.776 13.725 -8.203 1.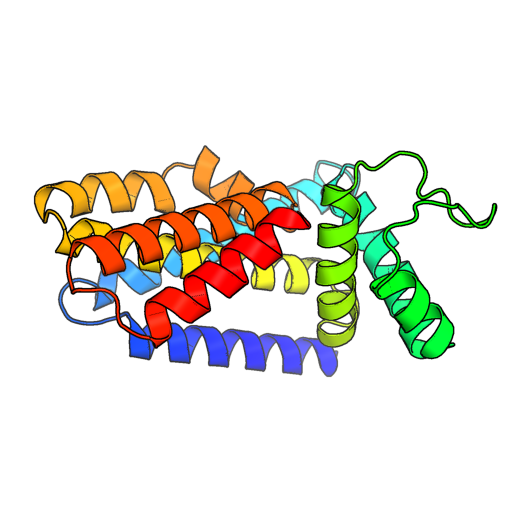00 79.75 86 SER A N 1
ATOM 718 C CA . SER A 1 86 ? 14.390 14.928 -8.935 1.00 79.75 86 SER A CA 1
ATOM 719 C C . SER A 1 86 ? 12.870 15.118 -8.971 1.00 79.75 86 SER A C 1
ATOM 721 O O . SER A 1 86 ? 12.095 14.190 -9.201 1.00 79.75 86 SER A O 1
ATOM 723 N N . SER A 1 87 ? 12.419 16.347 -8.734 1.00 66.56 87 SER A N 1
ATOM 724 C CA . SER A 1 87 ? 11.023 16.757 -8.928 1.00 66.56 87 SER A CA 1
ATOM 725 C C . SER A 1 87 ? 10.719 17.122 -10.384 1.00 66.56 87 SER A C 1
ATOM 727 O O . SER A 1 87 ? 9.562 17.363 -10.725 1.00 66.56 87 SER A O 1
ATOM 729 N N . ASN A 1 88 ? 11.749 17.179 -11.235 1.00 58.81 88 ASN A N 1
ATOM 730 C CA . ASN A 1 88 ? 11.640 17.689 -12.592 1.00 58.81 88 ASN A CA 1
ATOM 731 C C . ASN A 1 88 ? 11.104 16.642 -13.568 1.00 58.81 88 ASN A C 1
ATOM 733 O O . ASN A 1 88 ? 11.633 15.542 -13.703 1.00 58.81 88 ASN A O 1
ATOM 737 N N . THR A 1 89 ? 10.091 17.073 -14.312 1.00 50.59 89 THR A N 1
ATOM 738 C CA . THR A 1 89 ? 9.457 16.401 -15.448 1.00 50.59 89 THR A CA 1
ATOM 739 C C . THR A 1 89 ? 10.265 16.488 -16.735 1.00 50.59 89 THR A C 1
ATOM 741 O O . THR A 1 89 ? 9.754 16.022 -17.749 1.00 50.59 89 THR A O 1
ATOM 744 N N . ASN A 1 90 ? 11.462 17.100 -16.733 1.00 43.38 90 ASN A N 1
ATOM 745 C CA . ASN A 1 90 ? 12.200 17.395 -17.961 1.00 43.38 90 ASN A CA 1
ATOM 746 C C . ASN A 1 90 ? 12.366 16.113 -18.781 1.00 43.38 90 ASN A C 1
ATOM 748 O O . ASN A 1 90 ? 13.144 15.235 -18.393 1.00 43.38 90 ASN A O 1
ATOM 752 N N . PRO A 1 91 ? 11.619 15.979 -19.890 1.00 45.19 91 PRO A N 1
ATOM 753 C CA . PRO A 1 91 ? 11.730 14.808 -20.711 1.00 45.19 91 PRO A CA 1
ATOM 754 C C . PRO A 1 91 ? 13.096 14.924 -21.375 1.00 45.19 91 PRO A C 1
ATOM 756 O O . PRO A 1 91 ? 13.354 15.835 -22.160 1.00 45.19 91 PRO A O 1
ATOM 759 N N . SER A 1 92 ? 13.982 13.971 -21.108 1.00 44.94 92 SER A N 1
ATOM 760 C CA . SER A 1 92 ? 14.811 13.518 -22.219 1.00 44.94 92 SER A CA 1
ATOM 761 C C . SER A 1 92 ? 13.844 13.238 -23.382 1.00 44.94 92 SER A C 1
ATOM 763 O O . SER A 1 92 ? 12.833 12.579 -23.121 1.00 44.94 92 SER A O 1
ATOM 765 N N . PRO A 1 93 ? 14.080 13.727 -24.610 1.00 46.84 93 PRO A N 1
ATOM 766 C CA . PRO A 1 93 ? 13.127 13.600 -25.718 1.00 46.84 93 PRO A CA 1
ATOM 767 C C . PRO A 1 93 ? 12.661 12.157 -25.995 1.00 46.84 93 PRO A C 1
ATOM 769 O O . PRO A 1 93 ? 11.596 11.958 -26.568 1.00 46.84 93 PRO A O 1
ATOM 772 N N . GLU A 1 94 ? 13.400 11.156 -25.512 1.00 48.69 94 GLU A N 1
ATOM 773 C CA . GLU A 1 94 ? 13.056 9.729 -25.566 1.00 48.69 94 GLU A CA 1
ATOM 774 C C . GLU A 1 94 ? 12.009 9.257 -24.534 1.00 48.69 94 GLU A C 1
ATOM 776 O O . GLU A 1 94 ? 11.459 8.172 -24.680 1.00 48.69 94 GLU A O 1
ATOM 781 N N . TYR A 1 95 ? 11.696 10.043 -23.498 1.00 49.84 95 TYR A N 1
ATOM 782 C CA . TYR A 1 95 ? 10.792 9.644 -22.412 1.00 49.84 95 TYR A CA 1
ATOM 783 C C . TYR A 1 95 ? 9.881 10.814 -22.030 1.00 49.84 95 TYR A C 1
ATOM 785 O O . TYR A 1 95 ? 10.192 11.618 -21.151 1.00 49.84 95 TYR A O 1
ATOM 793 N N . GLN A 1 96 ? 8.739 10.925 -22.711 1.00 48.88 96 GLN A N 1
ATOM 794 C CA . GLN A 1 96 ? 7.726 11.955 -22.472 1.00 48.88 96 GLN A CA 1
ATOM 795 C C . GLN A 1 96 ? 7.085 11.804 -21.077 1.00 48.88 96 GLN A C 1
ATOM 797 O O . GLN A 1 96 ? 6.039 11.175 -20.912 1.00 48.88 96 GLN A O 1
ATOM 802 N N . PHE A 1 97 ? 7.705 12.380 -20.046 1.00 53.31 97 PHE A N 1
ATOM 803 C CA . PHE A 1 97 ? 7.127 12.562 -18.703 1.00 53.31 97 PHE A CA 1
ATOM 804 C C . PHE A 1 97 ? 6.128 13.737 -18.632 1.00 53.31 97 PHE A C 1
ATOM 806 O O . PHE A 1 97 ? 5.565 14.008 -17.574 1.00 53.31 97 PHE A O 1
ATOM 813 N N . SER A 1 98 ? 5.877 14.419 -19.753 1.00 45.38 98 SER A N 1
ATOM 814 C CA . SER A 1 98 ? 5.241 15.741 -19.815 1.00 45.38 98 SER A CA 1
ATOM 815 C C . SER A 1 98 ? 3.746 15.822 -19.482 1.00 45.38 98 SER A C 1
ATOM 817 O O . SER A 1 98 ? 3.235 16.933 -19.404 1.00 45.38 98 SER A O 1
ATOM 819 N N . TYR A 1 99 ? 3.041 14.709 -19.259 1.00 48.38 99 TYR A N 1
ATOM 820 C CA . TYR A 1 99 ? 1.579 14.726 -19.068 1.00 48.38 99 TYR A CA 1
ATOM 821 C C . TYR A 1 99 ? 1.094 14.414 -17.649 1.00 48.38 99 TYR A C 1
ATOM 823 O O . TYR A 1 99 ? -0.105 14.472 -17.386 1.00 48.38 99 TYR A O 1
ATOM 831 N N . PHE A 1 100 ? 1.997 14.131 -16.708 1.00 54.16 100 PHE A N 1
ATOM 832 C CA . PHE A 1 100 ? 1.611 13.727 -15.359 1.00 54.16 100 PHE A CA 1
ATOM 833 C C . PHE A 1 100 ? 1.995 14.775 -14.309 1.00 54.16 100 PHE A C 1
ATOM 835 O O . PHE A 1 100 ? 3.168 15.069 -14.090 1.00 54.16 100 PHE A O 1
ATOM 842 N N . ASN A 1 101 ? 0.975 15.314 -13.629 1.00 63.66 101 ASN A N 1
ATOM 843 C CA . ASN A 1 101 ? 1.114 16.177 -12.450 1.00 63.66 101 ASN A CA 1
ATOM 844 C C . ASN A 1 101 ? 2.002 15.508 -11.378 1.00 63.66 101 ASN A C 1
ATOM 846 O O . ASN A 1 101 ? 2.047 14.279 -11.292 1.00 63.66 101 ASN A O 1
ATOM 850 N N . GLY A 1 102 ? 2.652 16.298 -10.512 1.00 66.12 102 GLY A N 1
ATOM 851 C CA . GLY A 1 102 ? 3.677 15.826 -9.559 1.00 66.12 102 GLY A CA 1
ATOM 852 C C . GLY A 1 102 ? 3.319 14.569 -8.749 1.00 66.12 102 GLY A C 1
ATOM 853 O O . GLY A 1 102 ? 4.167 13.705 -8.532 1.00 66.12 102 GLY A O 1
ATOM 854 N N . GLY A 1 103 ? 2.047 14.386 -8.398 1.00 72.19 103 GLY A N 1
ATOM 855 C CA . GLY A 1 103 ? 1.601 13.210 -7.656 1.00 72.19 103 GLY A CA 1
ATOM 856 C C . GLY A 1 103 ? 1.616 11.876 -8.407 1.00 72.19 103 GLY A C 1
ATOM 857 O O . GLY A 1 103 ? 1.751 10.814 -7.796 1.00 72.19 103 GLY A O 1
ATOM 858 N N . ALA A 1 104 ? 1.494 11.895 -9.733 1.00 82.25 104 ALA A N 1
ATOM 859 C CA . ALA A 1 104 ? 1.649 10.691 -10.547 1.00 82.25 104 ALA A CA 1
ATOM 860 C C . ALA A 1 104 ? 3.121 10.255 -10.632 1.00 82.25 104 ALA A C 1
ATOM 862 O O . ALA A 1 104 ? 3.400 9.058 -10.612 1.00 82.25 104 ALA A O 1
ATOM 863 N N . LEU A 1 105 ? 4.071 11.197 -10.608 1.00 83.94 105 LEU A N 1
ATOM 864 C CA . LEU A 1 105 ? 5.502 10.875 -10.555 1.00 83.94 105 LEU A CA 1
ATOM 865 C C . LEU A 1 105 ? 5.875 10.140 -9.268 1.00 83.94 105 LEU A C 1
ATOM 867 O O . LEU A 1 105 ? 6.634 9.174 -9.314 1.00 83.94 105 LEU A O 1
ATOM 871 N N . VAL A 1 106 ? 5.334 10.554 -8.120 1.00 85.44 106 VAL A N 1
ATOM 872 C CA . VAL A 1 106 ? 5.599 9.856 -6.853 1.00 85.44 106 VAL A CA 1
ATOM 873 C C . VAL A 1 106 ? 5.013 8.454 -6.847 1.00 85.44 106 VAL A C 1
ATOM 875 O O . VAL A 1 106 ? 5.681 7.520 -6.398 1.00 85.44 106 VAL A O 1
ATOM 878 N N . PHE A 1 107 ? 3.822 8.272 -7.416 1.00 90.12 107 PHE A N 1
ATOM 879 C CA . PHE A 1 107 ? 3.274 6.934 -7.603 1.00 90.12 107 PHE A CA 1
ATOM 880 C C . PHE A 1 107 ? 4.179 6.064 -8.490 1.00 90.12 107 PHE A C 1
ATOM 882 O O . PHE A 1 107 ? 4.520 4.955 -8.086 1.00 90.12 107 PHE A O 1
ATOM 889 N N . ILE A 1 108 ? 4.643 6.583 -9.635 1.00 91.38 108 ILE A N 1
ATOM 890 C CA . ILE A 1 108 ? 5.562 5.879 -10.548 1.00 91.38 108 ILE A CA 1
ATOM 891 C C . ILE A 1 108 ? 6.866 5.489 -9.841 1.00 91.38 108 ILE A C 1
ATOM 893 O O . ILE A 1 108 ? 7.319 4.356 -9.980 1.00 91.38 108 ILE A O 1
ATOM 897 N N . LYS A 1 109 ? 7.457 6.386 -9.044 1.00 90.56 109 LYS A N 1
ATOM 898 C CA . LYS A 1 109 ? 8.682 6.114 -8.270 1.00 90.56 109 LYS A CA 1
ATOM 899 C C . LYS A 1 109 ? 8.479 5.007 -7.235 1.00 90.56 109 LYS A C 1
ATOM 901 O O . LYS A 1 109 ? 9.282 4.084 -7.127 1.00 90.56 109 LYS A O 1
ATOM 906 N N . LEU A 1 110 ? 7.387 5.050 -6.475 1.00 92.06 110 LEU A N 1
ATOM 907 C CA . LEU A 1 110 ? 7.082 3.984 -5.515 1.00 92.06 110 LEU A CA 1
ATOM 908 C C . LEU A 1 110 ? 6.813 2.653 -6.226 1.00 92.06 110 LEU A C 1
ATOM 910 O O . LEU A 1 110 ? 7.301 1.604 -5.799 1.00 92.06 110 LEU A O 1
ATOM 914 N N . LEU A 1 111 ? 6.090 2.701 -7.345 1.00 95.00 111 LEU A N 1
ATOM 915 C CA . LEU A 1 111 ? 5.817 1.535 -8.168 1.00 95.00 111 LEU A CA 1
ATOM 916 C C . LEU A 1 111 ? 7.093 0.976 -8.811 1.00 95.00 111 LEU A C 1
ATOM 918 O O . LEU A 1 111 ? 7.202 -0.240 -8.911 1.00 95.00 111 LEU A O 1
ATOM 922 N N . SER A 1 112 ? 8.088 1.799 -9.169 1.00 94.69 112 SER A N 1
ATOM 923 C CA . SER A 1 112 ? 9.350 1.320 -9.756 1.00 94.69 112 SER A CA 1
ATOM 924 C C . SER A 1 112 ? 10.166 0.502 -8.761 1.00 94.69 112 SER A C 1
ATOM 926 O O . SER A 1 112 ? 10.738 -0.523 -9.127 1.00 94.69 112 SER A O 1
ATOM 928 N N . LEU A 1 113 ? 10.174 0.898 -7.482 1.00 94.25 113 LEU A N 1
ATOM 929 C CA . LEU A 1 113 ? 10.783 0.091 -6.419 1.00 94.25 113 LEU A CA 1
ATOM 930 C C . LEU A 1 113 ? 10.078 -1.258 -6.278 1.00 94.25 113 LEU A C 1
ATOM 932 O O . LEU A 1 113 ? 10.730 -2.295 -6.161 1.00 94.25 113 LEU A O 1
ATOM 936 N N . LEU A 1 114 ? 8.745 -1.257 -6.338 1.00 94.75 114 LEU A N 1
ATOM 937 C CA . LEU A 1 114 ? 7.977 -2.495 -6.310 1.00 94.75 114 LEU A CA 1
ATOM 938 C C . LEU A 1 114 ? 8.270 -3.355 -7.546 1.00 94.75 114 LEU A C 1
ATOM 940 O O . LEU A 1 114 ? 8.440 -4.560 -7.414 1.00 94.75 114 LEU A O 1
ATOM 944 N N . HIS A 1 115 ? 8.428 -2.738 -8.715 1.00 95.06 115 HIS A N 1
ATOM 945 C CA . HIS A 1 115 ? 8.802 -3.388 -9.968 1.00 95.06 115 HIS A CA 1
ATOM 946 C C . HIS A 1 115 ? 10.128 -4.152 -9.858 1.00 95.06 115 HIS A C 1
ATOM 948 O O . HIS A 1 115 ? 10.251 -5.257 -10.387 1.00 95.06 115 HIS A O 1
ATOM 954 N N . LEU A 1 116 ? 11.116 -3.599 -9.144 1.00 93.75 116 LEU A N 1
ATOM 955 C CA . LEU A 1 116 ? 12.394 -4.272 -8.890 1.00 93.75 116 LEU A CA 1
ATOM 956 C C . LEU A 1 116 ? 12.208 -5.551 -8.064 1.00 93.75 116 LEU A C 1
ATOM 958 O O . LEU A 1 116 ? 12.811 -6.575 -8.382 1.00 93.75 116 LEU A O 1
ATOM 962 N N . VAL A 1 117 ? 11.345 -5.508 -7.046 1.00 93.75 117 VAL A N 1
ATOM 963 C CA . VAL A 1 117 ? 11.072 -6.644 -6.149 1.00 93.75 117 VAL A CA 1
ATOM 964 C C . VAL A 1 117 ? 10.199 -7.706 -6.825 1.00 93.75 117 VAL A C 1
ATOM 966 O O . VAL A 1 117 ? 10.457 -8.905 -6.705 1.00 93.75 117 VAL A O 1
ATOM 969 N N . THR A 1 118 ? 9.178 -7.285 -7.569 1.00 94.81 118 THR A N 1
ATOM 970 C CA . THR A 1 118 ? 8.227 -8.189 -8.235 1.00 94.81 118 THR A CA 1
ATOM 971 C C . THR A 1 118 ? 8.728 -8.701 -9.582 1.00 94.81 118 THR A C 1
ATOM 973 O O . THR A 1 118 ? 8.120 -9.601 -10.164 1.00 94.81 118 THR A O 1
ATOM 976 N N . GLY A 1 119 ? 9.829 -8.139 -10.090 1.00 94.12 119 GLY A N 1
ATOM 977 C CA . GLY A 1 119 ? 10.341 -8.416 -11.429 1.00 94.12 119 GLY A CA 1
ATOM 978 C C . GLY A 1 119 ? 9.460 -7.863 -12.539 1.00 94.12 119 GLY A C 1
ATOM 979 O O . GLY A 1 119 ? 9.471 -8.411 -13.636 1.00 94.12 119 GLY A O 1
ATOM 980 N N . GLY A 1 120 ? 8.677 -6.824 -12.248 1.00 94.50 120 GLY A N 1
ATOM 981 C CA . GLY A 1 120 ? 7.737 -6.240 -13.194 1.00 94.50 120 GLY A CA 1
ATOM 982 C C . GLY A 1 120 ? 6.549 -7.132 -13.504 1.00 94.50 120 GLY A C 1
ATOM 983 O O . GLY A 1 120 ? 6.108 -7.205 -14.645 1.00 94.50 120 GLY A O 1
ATOM 984 N N . ASN A 1 121 ? 6.026 -7.831 -12.496 1.00 95.81 121 ASN A N 1
ATOM 985 C CA . ASN A 1 121 ? 4.782 -8.574 -12.640 1.00 95.81 121 ASN A CA 1
ATOM 986 C C . ASN A 1 121 ? 3.593 -7.739 -12.141 1.00 95.81 121 ASN A C 1
ATOM 988 O O . ASN A 1 121 ? 3.481 -7.461 -10.943 1.00 95.81 121 ASN A O 1
ATOM 992 N N . TYR A 1 122 ? 2.690 -7.384 -13.056 1.00 95.94 122 TYR A N 1
ATOM 993 C CA . TYR A 1 122 ? 1.543 -6.517 -12.776 1.00 95.94 122 TYR A CA 1
ATOM 994 C C . TYR A 1 122 ? 0.574 -7.102 -11.739 1.00 95.94 122 TYR A C 1
ATOM 996 O O . TYR A 1 122 ? 0.110 -6.390 -10.845 1.00 95.94 122 TYR A O 1
ATOM 1004 N N . TRP A 1 123 ? 0.325 -8.414 -11.789 1.00 96.50 123 TRP A N 1
ATOM 1005 C CA . TRP A 1 123 ? -0.532 -9.106 -10.823 1.00 96.50 123 TRP A CA 1
ATOM 1006 C C . TRP A 1 123 ? 0.038 -9.029 -9.410 1.00 96.50 123 TRP A C 1
ATOM 1008 O O . TRP A 1 123 ? -0.677 -8.688 -8.470 1.00 96.50 123 TRP A O 1
ATOM 1018 N N . ILE A 1 124 ? 1.338 -9.300 -9.257 1.00 96.50 124 ILE A N 1
ATOM 1019 C CA . ILE A 1 124 ? 2.002 -9.227 -7.951 1.00 96.50 124 ILE A CA 1
ATOM 1020 C C . ILE A 1 124 ? 1.995 -7.785 -7.441 1.00 96.50 124 ILE A C 1
ATOM 1022 O O . ILE A 1 124 ? 1.661 -7.565 -6.278 1.00 96.50 124 ILE A O 1
ATOM 1026 N N . CYS A 1 125 ? 2.310 -6.801 -8.293 1.00 96.25 125 CYS A N 1
ATOM 1027 C CA . CYS A 1 125 ? 2.235 -5.389 -7.917 1.00 96.25 125 CYS A CA 1
ATOM 1028 C C . CYS A 1 125 ? 0.833 -5.028 -7.414 1.00 96.25 125 CYS A C 1
ATOM 1030 O O . CYS A 1 125 ? 0.699 -4.467 -6.328 1.00 96.25 125 CYS A O 1
ATOM 1032 N N . THR A 1 126 ? -0.208 -5.418 -8.149 1.00 96.75 126 THR A N 1
ATOM 1033 C CA . THR A 1 126 ? -1.602 -5.180 -7.763 1.00 96.75 126 THR A CA 1
ATOM 1034 C C . THR A 1 126 ? -1.930 -5.804 -6.409 1.00 96.75 126 THR A C 1
ATOM 1036 O O . THR A 1 126 ? -2.433 -5.108 -5.531 1.00 96.75 126 THR A O 1
ATOM 1039 N N . ILE A 1 127 ? -1.557 -7.067 -6.180 1.00 96.88 127 ILE A N 1
ATOM 1040 C CA . ILE A 1 127 ? -1.778 -7.746 -4.894 1.00 96.88 127 ILE A CA 1
ATOM 1041 C C . ILE A 1 127 ? -1.025 -7.043 -3.754 1.00 96.88 127 ILE A C 1
ATOM 1043 O O . ILE A 1 127 ? -1.591 -6.851 -2.678 1.00 96.88 127 ILE A O 1
ATOM 1047 N N . CYS A 1 128 ? 0.219 -6.608 -3.968 1.00 96.12 128 CYS A N 1
ATOM 1048 C CA . CYS A 1 128 ? 0.975 -5.827 -2.985 1.00 96.12 128 CYS A CA 1
ATOM 1049 C C . CYS A 1 128 ? 0.235 -4.535 -2.594 1.00 96.12 128 CYS A C 1
ATOM 1051 O O . CYS A 1 128 ? 0.110 -4.237 -1.402 1.00 96.12 128 CYS A O 1
ATOM 1053 N N . PHE A 1 129 ? -0.312 -3.800 -3.571 1.00 95.38 129 PHE A N 1
ATOM 1054 C CA . PHE A 1 129 ? -1.147 -2.623 -3.305 1.00 95.38 129 PHE A CA 1
ATOM 1055 C C . PHE A 1 129 ? -2.449 -2.987 -2.583 1.00 95.38 129 PHE A C 1
ATOM 1057 O O . PHE A 1 129 ? -2.806 -2.307 -1.618 1.00 95.38 129 PHE A O 1
ATOM 1064 N N . SER A 1 130 ? -3.118 -4.084 -2.956 1.00 96.69 130 SER A N 1
ATOM 1065 C CA . SER A 1 130 ? -4.312 -4.572 -2.250 1.00 96.69 130 SER A CA 1
ATOM 1066 C C . SER A 1 130 ? -4.018 -4.872 -0.776 1.00 96.69 130 SER A C 1
ATOM 1068 O O . SER A 1 130 ? -4.787 -4.479 0.103 1.00 96.69 130 SER A O 1
ATOM 1070 N N . VAL A 1 131 ? -2.895 -5.543 -0.485 1.00 96.94 131 VAL A N 1
ATOM 1071 C CA . VAL A 1 131 ? -2.454 -5.870 0.881 1.00 96.94 131 VAL A CA 1
ATOM 1072 C C . VAL A 1 131 ? -2.154 -4.599 1.671 1.00 96.94 131 VAL A C 1
ATOM 1074 O O . VAL A 1 131 ? -2.597 -4.466 2.815 1.00 96.94 131 VAL A O 1
ATOM 1077 N N . PHE A 1 132 ? -1.434 -3.648 1.073 1.00 96.25 132 PHE A N 1
ATOM 1078 C CA . PHE A 1 132 ? -1.120 -2.376 1.719 1.00 96.25 132 PHE A CA 1
ATOM 1079 C C . PHE A 1 132 ? -2.385 -1.557 2.015 1.00 96.25 132 PHE A C 1
ATOM 1081 O O . PHE A 1 132 ? -2.570 -1.087 3.142 1.00 96.25 132 PHE A O 1
ATOM 1088 N N . SER A 1 133 ? -3.298 -1.456 1.048 1.00 96.06 133 SER A N 1
ATOM 1089 C CA . SER A 1 133 ? -4.575 -0.761 1.222 1.00 96.06 133 SER A CA 1
ATOM 1090 C C . SER A 1 133 ? -5.455 -1.423 2.276 1.00 96.06 133 SER A C 1
ATOM 1092 O O . SER A 1 133 ? -6.028 -0.748 3.142 1.00 96.06 133 SER A O 1
ATOM 1094 N N . PHE A 1 134 ? -5.501 -2.758 2.289 1.00 97.38 134 PHE A N 1
ATOM 1095 C CA . PHE A 1 134 ? -6.167 -3.498 3.352 1.00 97.38 134 PHE A CA 1
ATOM 1096 C C . PHE A 1 134 ? -5.584 -3.163 4.720 1.00 97.38 134 PHE A C 1
ATOM 1098 O O . PHE A 1 134 ? -6.329 -2.856 5.641 1.00 97.38 134 PHE A O 1
ATOM 1105 N N . TYR A 1 135 ? -4.259 -3.209 4.865 1.00 97.31 135 TYR A N 1
ATOM 1106 C CA . TYR A 1 135 ? -3.596 -2.933 6.134 1.00 97.31 135 TYR A CA 1
ATOM 1107 C C . TYR A 1 135 ? -3.954 -1.544 6.680 1.00 97.31 135 TYR A C 1
ATOM 1109 O O . TYR A 1 135 ? -4.280 -1.407 7.863 1.00 97.31 135 TYR A O 1
ATOM 1117 N N . CYS A 1 136 ? -3.926 -0.526 5.819 1.00 96.62 136 CYS A N 1
ATOM 1118 C CA . CYS A 1 136 ? -4.224 0.852 6.191 1.00 96.62 136 CYS A CA 1
ATOM 1119 C C . CYS A 1 136 ? -5.696 1.035 6.587 1.00 96.62 136 CYS A C 1
ATOM 1121 O O . CYS A 1 136 ? -5.987 1.556 7.666 1.00 96.62 136 CYS A O 1
ATOM 1123 N N . SER A 1 137 ? -6.621 0.546 5.756 1.00 97.06 137 SER A N 1
ATOM 1124 C CA . SER A 1 137 ? -8.064 0.608 6.036 1.00 97.06 137 SER A CA 1
ATOM 1125 C C . SER A 1 137 ? -8.455 -0.216 7.267 1.00 97.06 137 SER A C 1
ATOM 1127 O O . SER A 1 137 ? -9.241 0.244 8.092 1.00 97.06 137 SER A O 1
ATOM 1129 N N . TRP A 1 138 ? -7.839 -1.384 7.471 1.00 97.69 138 TRP A N 1
ATOM 1130 C CA . TRP A 1 138 ? -8.092 -2.228 8.637 1.00 97.69 138 TRP A CA 1
ATOM 1131 C C . TRP A 1 138 ? -7.634 -1.570 9.942 1.00 97.69 138 TRP A C 1
ATOM 1133 O O . TRP A 1 138 ? -8.317 -1.649 10.965 1.00 97.69 138 TRP A O 1
ATOM 1143 N N . LYS A 1 139 ? -6.488 -0.877 9.928 1.00 96.00 139 LYS A N 1
ATOM 1144 C CA . LYS A 1 139 ? -6.043 -0.082 11.081 1.00 96.00 139 LYS A CA 1
ATOM 1145 C C . LYS A 1 139 ? -7.048 1.004 11.445 1.00 96.00 139 LYS A C 1
ATOM 1147 O O . LYS A 1 139 ? -7.380 1.137 12.623 1.00 96.00 139 LYS A O 1
ATOM 1152 N N . LEU A 1 140 ? -7.545 1.738 10.451 1.00 96.25 140 LEU A N 1
ATOM 1153 C CA . LEU A 1 140 ? -8.576 2.746 10.671 1.00 96.25 140 LEU A CA 1
ATOM 1154 C C . LEU A 1 140 ? -9.866 2.114 11.214 1.00 96.25 1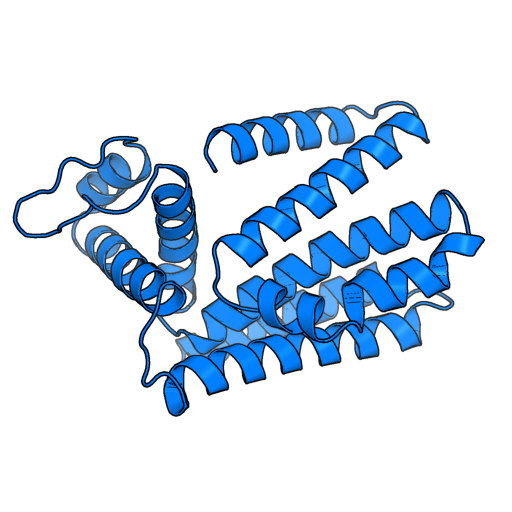40 LEU A C 1
ATOM 1156 O O . LEU A 1 140 ? -10.399 2.593 12.210 1.00 96.25 140 LEU A O 1
ATOM 1160 N N . PHE A 1 141 ? -10.318 0.996 10.639 1.00 96.69 141 PHE A N 1
ATOM 1161 C CA . PHE A 1 141 ? -11.468 0.236 11.135 1.00 96.69 141 PHE A CA 1
ATOM 1162 C C . PHE A 1 141 ? -11.332 -0.114 12.626 1.00 96.69 141 PHE A C 1
ATOM 1164 O O . PHE A 1 141 ? -12.263 0.109 13.404 1.00 96.69 141 PHE A O 1
ATOM 1171 N N . LEU A 1 142 ? -10.168 -0.615 13.053 1.00 95.06 142 LEU A N 1
ATOM 1172 C CA . LEU A 1 142 ? -9.925 -0.934 14.461 1.00 95.06 142 LEU A CA 1
ATOM 1173 C C . LEU A 1 142 ? -9.920 0.314 15.351 1.00 95.06 142 LEU A C 1
ATOM 1175 O O . LEU A 1 142 ? -10.502 0.275 16.435 1.00 95.06 142 LEU A O 1
ATOM 1179 N N . ALA A 1 143 ? -9.306 1.414 14.910 1.00 93.75 143 ALA A N 1
ATOM 1180 C CA . ALA A 1 143 ? -9.338 2.669 15.659 1.00 93.75 143 ALA A CA 1
ATOM 1181 C C . ALA A 1 143 ? -10.769 3.194 15.825 1.00 93.75 143 ALA A C 1
ATOM 1183 O O . ALA A 1 143 ? -11.150 3.551 16.936 1.00 93.75 143 ALA A O 1
ATOM 1184 N N . LEU A 1 144 ? -11.591 3.141 14.774 1.00 94.62 144 LEU A N 1
ATOM 1185 C CA . LEU A 1 144 ? -13.002 3.529 14.835 1.00 94.62 144 LEU A CA 1
ATOM 1186 C C . LEU A 1 144 ? -13.807 2.633 15.782 1.00 94.62 144 LEU A C 1
ATOM 1188 O O . LEU A 1 144 ? -14.574 3.148 16.591 1.00 94.62 144 LEU A O 1
ATOM 1192 N N . CYS A 1 145 ? -13.593 1.312 15.746 1.00 92.94 145 CYS A N 1
ATOM 1193 C CA . CYS A 1 145 ? -14.233 0.380 16.681 1.00 92.94 145 CYS A CA 1
ATOM 1194 C C . CYS A 1 145 ? -13.900 0.704 18.138 1.00 92.94 145 CYS A C 1
ATOM 1196 O O . CYS A 1 145 ? -14.753 0.570 19.013 1.00 92.94 145 CYS A O 1
ATOM 1198 N N . ASN A 1 146 ? -12.652 1.093 18.395 1.00 90.62 146 ASN A N 1
ATOM 1199 C CA . ASN A 1 146 ? -12.209 1.418 19.738 1.00 90.62 146 ASN A CA 1
ATOM 1200 C C . ASN A 1 146 ? -12.632 2.831 20.176 1.00 90.62 146 ASN A C 1
ATOM 1202 O O . ASN A 1 146 ? -12.742 3.076 21.375 1.00 90.62 146 ASN A O 1
ATOM 1206 N N . PHE A 1 147 ? -12.831 3.750 19.228 1.00 89.94 147 PHE A N 1
ATOM 1207 C CA . PHE A 1 147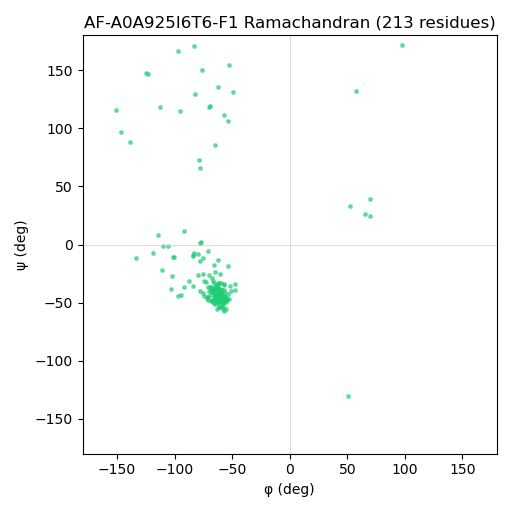 ? -13.354 5.092 19.475 1.00 89.94 147 PHE A CA 1
ATOM 1208 C C . PHE A 1 147 ? -14.849 5.045 19.812 1.00 89.94 147 PHE A C 1
ATOM 1210 O O . PHE A 1 147 ? -15.286 5.646 20.787 1.00 89.94 147 PHE A O 1
ATOM 1217 N N . ASN A 1 148 ? -15.632 4.288 19.039 1.00 91.69 148 ASN A N 1
ATOM 1218 C CA . ASN A 1 148 ? -17.045 4.052 19.300 1.00 91.69 148 ASN A CA 1
ATOM 1219 C C . ASN A 1 148 ? -17.467 2.679 18.755 1.00 91.69 148 ASN A C 1
ATOM 1221 O O . ASN A 1 148 ? -17.500 2.454 17.544 1.00 91.69 148 ASN A O 1
ATOM 1225 N N . SER A 1 149 ? -17.865 1.771 19.649 1.00 92.31 149 SER A N 1
ATOM 1226 C CA . SER A 1 149 ? -18.255 0.401 19.293 1.00 92.31 149 SER A CA 1
ATOM 1227 C C . SER A 1 149 ? -19.448 0.334 18.331 1.00 92.31 149 SER A C 1
ATOM 1229 O O . SER A 1 149 ? -19.534 -0.609 17.542 1.00 92.31 149 SER A O 1
ATOM 1231 N N . LYS A 1 150 ? -20.321 1.355 18.315 1.00 95.56 150 LYS A N 1
ATOM 1232 C CA . LYS A 1 150 ? -21.449 1.462 17.372 1.00 95.56 150 LYS A CA 1
ATOM 1233 C C . LYS A 1 150 ? -20.990 1.618 15.917 1.00 95.56 150 LYS A C 1
ATOM 1235 O O . LYS A 1 150 ? -21.720 1.239 15.007 1.00 95.56 150 LYS A O 1
ATOM 1240 N N . LEU A 1 151 ? -19.773 2.120 15.684 1.00 95.38 151 LEU A N 1
ATOM 1241 C CA . LEU A 1 151 ? -19.212 2.301 14.340 1.00 95.38 151 LEU A CA 1
ATOM 1242 C C . LEU A 1 151 ? -18.665 1.010 13.732 1.00 95.38 151 LEU A C 1
ATOM 1244 O O . LEU A 1 151 ? -18.337 0.998 12.549 1.00 95.38 151 LEU A O 1
ATOM 1248 N N . ARG A 1 152 ? -18.583 -0.085 14.497 1.00 94.88 152 ARG A N 1
ATOM 1249 C CA . ARG A 1 152 ? -17.985 -1.341 14.033 1.00 94.88 152 ARG A CA 1
ATOM 1250 C C . ARG A 1 152 ? -18.628 -1.852 12.747 1.00 94.88 152 ARG A C 1
ATOM 1252 O O . ARG A 1 152 ? -17.926 -2.086 11.771 1.00 94.88 152 ARG A O 1
ATOM 1259 N N . PHE A 1 153 ? -19.944 -2.036 12.733 1.00 96.19 153 PHE A N 1
ATOM 1260 C CA . PHE A 1 153 ? -20.613 -2.578 11.551 1.00 96.19 153 PHE A CA 1
ATOM 1261 C C . PHE A 1 153 ? -20.590 -1.595 10.363 1.00 96.19 153 PHE A C 1
ATOM 1263 O O . PHE A 1 153 ? -20.130 -2.004 9.296 1.00 96.19 153 PHE A O 1
ATOM 1270 N N . PRO A 1 154 ? -20.942 -0.299 10.526 1.00 97.00 154 PRO A N 1
ATOM 1271 C CA . PRO A 1 154 ? -20.837 0.677 9.440 1.00 97.00 154 PRO A CA 1
ATOM 1272 C C . PRO A 1 154 ? -19.430 0.789 8.844 1.00 97.00 154 PRO A C 1
ATOM 1274 O O . PRO A 1 154 ? -19.284 0.760 7.626 1.00 97.00 154 PRO A O 1
ATOM 1277 N N . ALA A 1 155 ? -18.385 0.859 9.677 1.00 96.31 155 ALA A N 1
ATOM 1278 C CA . ALA A 1 155 ? -17.007 0.963 9.204 1.00 96.31 155 ALA A CA 1
ATOM 1279 C C . ALA A 1 155 ? -16.560 -0.312 8.477 1.00 96.31 155 ALA A C 1
ATOM 1281 O O . ALA A 1 155 ? -15.914 -0.231 7.434 1.00 96.31 155 ALA A O 1
ATOM 1282 N N . LEU A 1 156 ? -16.929 -1.490 8.990 1.00 96.75 156 LEU A N 1
ATOM 1283 C CA . LEU A 1 156 ? -16.610 -2.754 8.334 1.00 96.75 156 LEU A CA 1
ATOM 1284 C C . LEU A 1 156 ? -17.183 -2.795 6.913 1.00 96.75 156 LEU A C 1
ATOM 1286 O O . LEU A 1 156 ? -16.450 -3.086 5.970 1.00 96.75 156 LEU A O 1
ATOM 1290 N N . ILE A 1 157 ? -18.468 -2.465 6.758 1.00 97.38 157 ILE A N 1
ATOM 1291 C CA . ILE A 1 157 ? -19.126 -2.450 5.450 1.00 97.38 157 ILE A CA 1
ATOM 1292 C C . ILE A 1 157 ? -18.513 -1.381 4.545 1.00 97.38 157 ILE A C 1
ATOM 1294 O O . ILE A 1 157 ? -18.088 -1.701 3.434 1.00 97.38 157 ILE A O 1
ATOM 1298 N N . ALA A 1 158 ? -18.402 -0.143 5.036 1.00 95.69 158 ALA A N 1
ATOM 1299 C CA . ALA A 1 158 ? -17.935 0.993 4.250 1.00 95.69 158 ALA A CA 1
ATOM 1300 C C . ALA A 1 158 ? -16.540 0.768 3.659 1.00 95.69 158 ALA A C 1
ATOM 1302 O O . ALA A 1 158 ? -16.327 1.007 2.472 1.00 95.69 158 ALA A O 1
ATOM 1303 N N . PHE A 1 159 ? -15.600 0.271 4.466 1.00 94.88 159 PHE A N 1
ATOM 1304 C CA . PHE A 1 159 ? -14.227 0.093 4.011 1.00 94.88 159 PHE A CA 1
ATOM 1305 C C . PHE A 1 159 ? -14.009 -1.218 3.261 1.00 94.88 159 PHE A C 1
ATOM 1307 O O . PHE A 1 159 ? -13.206 -1.227 2.329 1.00 94.88 159 PHE A O 1
ATOM 1314 N N . HIS A 1 160 ? -14.674 -2.313 3.643 1.00 95.62 160 HIS A N 1
ATOM 1315 C CA . HIS A 1 160 ? -14.285 -3.661 3.208 1.00 95.62 160 HIS A CA 1
ATOM 1316 C C . HIS A 1 160 ? -15.331 -4.419 2.390 1.00 95.62 160 HIS A C 1
ATOM 1318 O O . HIS A 1 160 ? -14.994 -5.487 1.891 1.00 95.62 160 HIS A O 1
ATOM 1324 N N . PHE A 1 161 ? -16.558 -3.912 2.236 1.00 96.75 161 PHE A N 1
ATOM 1325 C CA . PHE A 1 161 ? -17.614 -4.639 1.516 1.00 96.75 161 PHE A CA 1
ATOM 1326 C C . PHE A 1 161 ? -18.399 -3.805 0.501 1.00 96.75 161 PHE A C 1
ATOM 1328 O O . PHE A 1 161 ? -19.088 -4.389 -0.329 1.00 96.75 161 PHE A O 1
ATOM 1335 N N . ILE A 1 162 ? -18.273 -2.472 0.490 1.00 96.62 162 ILE A N 1
ATOM 1336 C CA . ILE A 1 162 ? -18.842 -1.658 -0.594 1.00 96.62 162 ILE A CA 1
ATOM 1337 C C . ILE A 1 162 ? -18.057 -1.927 -1.891 1.00 96.62 162 ILE A C 1
ATOM 1339 O O . ILE A 1 162 ? -16.862 -1.620 -1.932 1.00 96.62 162 ILE A O 1
ATOM 1343 N N . PRO A 1 163 ? -18.696 -2.429 -2.969 1.00 93.44 163 PRO A N 1
ATOM 1344 C CA . PRO A 1 163 ? -18.001 -2.830 -4.195 1.00 93.44 163 PRO A CA 1
ATOM 1345 C C . PRO A 1 163 ? -17.162 -1.716 -4.822 1.00 93.44 163 PRO A C 1
ATOM 1347 O O . PRO A 1 163 ? -16.019 -1.949 -5.199 1.00 93.44 163 PRO A O 1
ATOM 1350 N N . MET A 1 164 ? -17.690 -0.488 -4.858 1.00 92.88 164 MET A N 1
ATOM 1351 C CA . MET A 1 164 ? -16.980 0.677 -5.394 1.00 92.88 164 MET A CA 1
ATOM 1352 C C . MET A 1 164 ? -15.681 0.950 -4.620 1.00 92.88 164 MET A C 1
ATOM 1354 O O . MET A 1 164 ? -14.613 1.113 -5.204 1.00 92.88 164 MET A O 1
ATOM 1358 N N . VAL A 1 165 ? -15.747 0.940 -3.287 1.00 92.88 165 VAL A N 1
ATOM 1359 C CA . VAL A 1 165 ? -14.575 1.160 -2.427 1.00 92.88 165 VAL A CA 1
ATOM 1360 C C . VAL A 1 165 ? -13.601 -0.008 -2.536 1.00 92.88 165 VAL A C 1
ATOM 1362 O O . VAL A 1 165 ? -12.392 0.203 -2.505 1.00 92.88 165 VAL A O 1
ATOM 1365 N N . LEU A 1 166 ? -14.103 -1.236 -2.653 1.00 93.56 166 LEU A N 1
ATOM 1366 C CA . LEU A 1 166 ? -13.286 -2.428 -2.834 1.00 93.56 166 LEU A CA 1
ATOM 1367 C C . LEU A 1 166 ? -12.502 -2.375 -4.140 1.00 93.56 166 LEU A C 1
ATOM 1369 O O . LEU A 1 166 ? -11.278 -2.461 -4.102 1.00 93.56 166 LEU A O 1
ATOM 1373 N N . PHE A 1 167 ? -13.184 -2.200 -5.267 1.00 93.75 167 PHE A N 1
ATOM 1374 C CA . PHE A 1 167 ? -12.580 -2.272 -6.591 1.00 93.75 167 PHE A CA 1
ATOM 1375 C C . PHE A 1 167 ? -11.502 -1.194 -6.781 1.00 93.75 167 PHE A C 1
ATOM 1377 O O . PHE A 1 167 ? -10.337 -1.516 -7.008 1.00 93.75 167 PHE A O 1
ATOM 1384 N N . TRP A 1 168 ? -11.841 0.079 -6.549 1.00 93.94 168 TRP A N 1
ATOM 1385 C CA . TRP A 1 168 ? -10.935 1.208 -6.810 1.00 93.94 168 TRP A CA 1
ATOM 1386 C C . TRP A 1 168 ? -9.805 1.383 -5.785 1.00 93.94 168 TRP A C 1
ATOM 1388 O O . TRP A 1 168 ? -8.859 2.132 -6.031 1.00 93.94 168 TRP A O 1
ATOM 1398 N N . ASN A 1 169 ? -9.858 0.686 -4.644 1.00 93.69 169 ASN A N 1
ATOM 1399 C CA . ASN A 1 169 ? -8.776 0.699 -3.651 1.00 93.69 169 ASN A CA 1
ATOM 1400 C C . ASN A 1 169 ? -7.927 -0.576 -3.624 1.00 93.69 169 ASN A C 1
ATOM 1402 O O . ASN A 1 169 ? -7.002 -0.653 -2.819 1.00 93.69 169 ASN A O 1
ATOM 1406 N N . SER A 1 170 ? -8.230 -1.573 -4.456 1.00 92.38 170 SER A N 1
ATOM 1407 C CA . SER A 1 170 ? -7.458 -2.824 -4.495 1.00 92.38 170 SER A CA 1
ATOM 1408 C C . SER A 1 170 ? -6.474 -2.888 -5.663 1.00 92.38 170 SER A C 1
ATOM 1410 O O . SER A 1 170 ? -5.642 -3.788 -5.688 1.00 92.38 170 SER A O 1
ATOM 1412 N N . GLY A 1 171 ? -6.556 -1.957 -6.613 1.00 90.94 171 GLY A N 1
ATOM 1413 C CA . GLY A 1 171 ? -5.749 -1.942 -7.830 1.00 90.94 171 GLY A CA 1
ATOM 1414 C C . GLY A 1 171 ? -4.355 -1.330 -7.679 1.00 90.94 171 GLY A C 1
ATOM 1415 O O . GLY A 1 171 ? -4.031 -0.676 -6.685 1.00 90.94 171 GLY A O 1
ATOM 1416 N N . CYS A 1 172 ? -3.537 -1.480 -8.723 1.00 92.56 172 CYS A N 1
ATOM 1417 C CA . CYS A 1 172 ? -2.294 -0.727 -8.890 1.00 92.56 172 CYS A CA 1
ATOM 1418 C C . CYS A 1 172 ? -2.593 0.702 -9.388 1.00 92.56 172 CYS A C 1
ATOM 1420 O O . CYS A 1 172 ? -2.280 1.079 -10.515 1.00 92.56 172 CYS A O 1
ATOM 1422 N N . LEU A 1 173 ? -3.255 1.500 -8.548 1.00 91.88 173 LEU A N 1
ATOM 1423 C CA . LEU A 1 173 ? -3.684 2.859 -8.874 1.00 91.88 173 LEU A CA 1
ATOM 1424 C C . LEU A 1 173 ? -3.136 3.881 -7.882 1.00 91.88 173 LEU A C 1
ATOM 1426 O O . LEU A 1 173 ? -3.101 3.643 -6.669 1.00 91.88 173 LEU A O 1
ATOM 1430 N N . ARG A 1 174 ? -2.853 5.089 -8.385 1.00 89.81 174 ARG A N 1
ATOM 1431 C CA . ARG A 1 174 ? -2.542 6.256 -7.547 1.00 89.81 174 ARG A CA 1
ATOM 1432 C C . ARG A 1 174 ? -3.633 6.504 -6.500 1.00 89.81 174 ARG A C 1
ATOM 1434 O O . ARG A 1 174 ? -3.320 6.740 -5.336 1.00 89.81 174 ARG A O 1
ATOM 1441 N N . GLY A 1 175 ? -4.906 6.391 -6.888 1.00 89.50 175 GLY A N 1
ATOM 1442 C CA . GLY A 1 175 ? -6.043 6.567 -5.978 1.00 89.50 175 GLY A CA 1
ATOM 1443 C C . GLY A 1 175 ? -6.033 5.585 -4.801 1.00 89.50 175 GLY A C 1
ATOM 1444 O O . GLY A 1 175 ? -6.248 5.995 -3.660 1.00 89.50 175 GLY A O 1
ATOM 1445 N N . SER A 1 176 ? -5.688 4.316 -5.045 1.00 91.69 176 SER A N 1
ATOM 1446 C CA . SER A 1 176 ? -5.584 3.305 -3.987 1.00 91.69 176 SER A CA 1
ATOM 1447 C C . SER A 1 176 ? -4.493 3.660 -2.971 1.00 91.69 176 SER A C 1
ATOM 1449 O O . SER A 1 176 ? -4.687 3.488 -1.764 1.00 91.69 176 SER A O 1
ATOM 1451 N N . LEU A 1 177 ? -3.364 4.205 -3.436 1.00 91.31 177 LEU A N 1
ATOM 1452 C CA . LEU A 1 177 ? -2.275 4.658 -2.571 1.00 91.31 177 LEU A CA 1
ATOM 1453 C C . LEU A 1 177 ? -2.679 5.882 -1.735 1.00 91.31 177 LEU A C 1
ATOM 1455 O O . LEU A 1 177 ? -2.498 5.872 -0.517 1.00 91.31 177 LEU A O 1
ATOM 1459 N N . ILE A 1 178 ? -3.281 6.896 -2.364 1.00 90.88 178 ILE A N 1
ATOM 1460 C CA . ILE A 1 178 ? -3.767 8.105 -1.678 1.00 90.88 178 ILE A CA 1
ATOM 1461 C C . ILE A 1 178 ? -4.769 7.729 -0.586 1.00 90.88 178 ILE A C 1
ATOM 1463 O O . ILE A 1 178 ? -4.616 8.145 0.562 1.00 90.88 178 ILE A O 1
ATOM 1467 N N . ASN A 1 179 ? -5.760 6.892 -0.904 1.00 92.31 179 ASN A N 1
ATOM 1468 C CA . ASN A 1 179 ? -6.759 6.468 0.073 1.00 92.31 179 ASN A CA 1
ATOM 1469 C C . ASN A 1 179 ? -6.140 5.669 1.236 1.00 92.31 179 ASN A C 1
ATOM 1471 O O . ASN A 1 179 ? -6.558 5.807 2.386 1.00 92.31 179 ASN A O 1
ATOM 1475 N N . SER A 1 180 ? -5.106 4.869 0.964 1.00 94.06 180 SER A N 1
ATOM 1476 C CA . SER A 1 180 ? -4.367 4.139 2.001 1.00 94.06 180 SER A CA 1
ATOM 1477 C C . SER A 1 180 ? -3.666 5.095 2.968 1.00 94.06 180 SER A C 1
ATOM 1479 O O . SER A 1 180 ? -3.790 4.949 4.186 1.00 94.06 180 SER A O 1
ATOM 1481 N N . PHE A 1 181 ? -2.983 6.113 2.440 1.00 92.12 181 PHE A N 1
ATOM 1482 C CA . PHE A 1 181 ? -2.352 7.136 3.269 1.00 92.12 181 PHE A CA 1
ATOM 1483 C C . PHE A 1 181 ? -3.372 7.986 4.020 1.00 92.12 181 PHE A C 1
ATOM 1485 O O . PHE A 1 181 ? -3.166 8.251 5.200 1.00 92.12 181 PHE A O 1
ATOM 1492 N N . LEU A 1 182 ? -4.508 8.326 3.407 1.00 92.12 182 LEU A N 1
ATOM 1493 C CA . LEU A 1 182 ? -5.604 9.011 4.088 1.00 92.12 182 LEU A CA 1
ATOM 1494 C C . LEU A 1 182 ? -6.121 8.190 5.279 1.00 92.12 182 LEU A C 1
ATOM 1496 O O . LEU A 1 182 ? -6.263 8.724 6.379 1.00 92.12 182 LEU A O 1
ATOM 1500 N N . CYS A 1 183 ? -6.330 6.881 5.095 1.00 94.88 183 CYS A N 1
ATOM 1501 C CA . CYS A 1 183 ? -6.736 5.988 6.180 1.00 94.88 183 CYS A CA 1
ATOM 1502 C C . CYS A 1 183 ? -5.720 5.985 7.329 1.00 94.88 183 CYS A C 1
ATOM 1504 O O . CYS A 1 183 ? -6.110 6.028 8.498 1.00 94.88 183 CYS A O 1
ATOM 1506 N N . LEU A 1 184 ? -4.420 5.956 7.012 1.00 93.50 184 LEU A N 1
ATOM 1507 C CA . LEU A 1 184 ? -3.364 6.042 8.020 1.00 93.50 184 LEU A CA 1
ATOM 1508 C C . LEU A 1 184 ? -3.359 7.396 8.731 1.00 93.50 184 LEU A C 1
ATOM 1510 O O . LEU A 1 184 ? -3.267 7.419 9.955 1.00 93.50 184 LEU A O 1
ATOM 1514 N N . SER A 1 185 ? -3.493 8.502 8.001 1.00 89.81 185 SER A N 1
ATOM 1515 C CA . SER A 1 185 ? -3.536 9.847 8.579 1.00 89.81 185 SER A CA 1
ATOM 1516 C C . SER A 1 185 ? -4.683 9.984 9.576 1.00 89.81 185 SER A C 1
ATOM 1518 O O . SER A 1 185 ? -4.455 10.389 10.713 1.00 89.81 185 SER A O 1
ATOM 1520 N N . VAL A 1 186 ? -5.895 9.553 9.208 1.00 91.94 186 VAL A N 1
ATOM 1521 C CA . VAL A 1 186 ? -7.045 9.561 10.128 1.00 91.94 186 VAL A CA 1
ATOM 1522 C C . VAL A 1 186 ? -6.805 8.632 11.320 1.00 91.94 186 VAL A C 1
ATOM 1524 O O . VAL A 1 186 ? -7.080 9.015 12.456 1.00 91.94 186 VAL A O 1
ATOM 1527 N N . TYR A 1 187 ? -6.247 7.438 11.093 1.00 93.31 187 TYR A N 1
ATOM 1528 C CA . TYR A 1 187 ? -5.887 6.511 12.168 1.00 93.31 187 TYR A CA 1
ATOM 1529 C C . TYR A 1 187 ? -4.954 7.166 13.197 1.00 93.31 187 TYR A C 1
ATOM 1531 O O . TYR A 1 187 ? -5.231 7.107 14.395 1.00 93.31 187 TYR A O 1
ATOM 1539 N N . PHE A 1 188 ? -3.876 7.819 12.757 1.00 88.94 188 PHE A N 1
ATOM 1540 C CA . PHE A 1 188 ? -2.939 8.455 13.680 1.00 88.94 188 PHE A CA 1
ATOM 1541 C C . PHE A 1 188 ? -3.546 9.662 14.397 1.00 88.94 188 PHE A C 1
ATOM 1543 O O . PHE A 1 188 ? -3.304 9.820 15.593 1.00 88.94 188 PHE A O 1
ATOM 1550 N N . THR A 1 189 ? -4.386 10.452 13.722 1.00 87.62 189 THR A N 1
ATOM 1551 C CA . THR A 1 189 ? -5.139 11.537 14.365 1.00 87.62 189 THR A CA 1
ATOM 1552 C C . THR A 1 189 ? -6.018 11.006 15.499 1.00 87.62 189 THR A C 1
ATOM 1554 O O . THR A 1 189 ? -5.984 11.545 16.604 1.00 87.62 189 THR A O 1
ATOM 1557 N N . LEU A 1 190 ? -6.754 9.910 15.275 1.00 88.69 190 LEU A N 1
ATOM 1558 C CA . LEU A 1 190 ? -7.583 9.288 16.315 1.00 88.69 190 LEU A CA 1
ATOM 1559 C C . LEU A 1 190 ? -6.749 8.762 17.491 1.00 88.69 190 LEU A C 1
ATOM 1561 O O . LEU A 1 190 ? -7.152 8.910 18.645 1.00 88.69 190 LEU A O 1
ATOM 1565 N N . GLU A 1 191 ? -5.580 8.179 17.222 1.00 85.88 191 GLU A N 1
ATOM 1566 C CA . GLU A 1 191 ? -4.678 7.703 18.276 1.00 85.88 191 GLU A CA 1
ATOM 1567 C C . GLU A 1 191 ? -4.110 8.857 19.120 1.00 85.88 191 GLU A C 1
ATOM 1569 O O . GLU A 1 191 ? -4.011 8.715 20.338 1.00 85.88 191 GLU A O 1
ATOM 1574 N N . ILE A 1 192 ? -3.789 10.010 18.512 1.00 83.94 192 ILE A N 1
ATOM 1575 C CA . ILE A 1 192 ? -3.361 11.213 19.250 1.00 83.94 192 ILE A CA 1
ATOM 1576 C C . ILE A 1 192 ? -4.465 11.710 20.177 1.00 83.94 192 ILE A C 1
ATOM 1578 O O . ILE A 1 192 ? -4.207 11.935 21.358 1.00 83.94 192 ILE A O 1
ATOM 1582 N N . VAL A 1 193 ? -5.680 11.868 19.644 1.00 84.12 193 VAL A N 1
ATOM 1583 C CA . VAL A 1 193 ? -6.823 12.399 20.402 1.00 84.12 193 VAL A CA 1
ATOM 1584 C C . VAL A 1 193 ? -7.167 11.495 21.587 1.00 84.12 193 VAL A C 1
ATOM 1586 O O . VAL A 1 193 ? -7.589 11.982 22.631 1.00 84.12 193 VAL A O 1
ATOM 1589 N N . ARG A 1 194 ? -6.978 10.178 21.450 1.00 79.56 194 ARG A N 1
ATOM 1590 C CA . ARG A 1 194 ? -7.428 9.201 22.445 1.00 79.56 194 ARG A CA 1
ATOM 1591 C C . ARG A 1 194 ? -6.400 8.841 23.520 1.00 79.56 194 ARG A C 1
ATOM 1593 O O . ARG A 1 194 ? -6.806 8.581 24.648 1.00 79.56 194 ARG A O 1
ATOM 1600 N N . PHE A 1 195 ? -5.109 8.758 23.193 1.00 65.62 195 PHE A N 1
ATOM 1601 C CA . PHE A 1 195 ? -4.113 8.119 24.074 1.00 65.62 195 PHE A CA 1
ATOM 1602 C C . PHE A 1 195 ? -3.039 9.049 24.646 1.00 65.62 195 PHE A C 1
ATOM 1604 O O . PHE A 1 195 ? -2.107 8.554 25.278 1.00 65.62 195 PHE A O 1
ATOM 1611 N N . ASN A 1 196 ? -3.167 10.367 24.460 1.00 62.28 196 ASN A N 1
ATOM 1612 C CA . ASN A 1 196 ? -2.056 11.319 24.532 1.00 62.28 196 ASN A CA 1
ATOM 1613 C C . ASN A 1 196 ? -0.951 10.959 23.524 1.00 62.28 196 ASN A C 1
ATOM 1615 O O . ASN A 1 196 ? -0.524 9.813 23.376 1.00 62.28 196 ASN A O 1
ATOM 1619 N N . ALA A 1 197 ? -0.487 11.956 22.776 1.00 65.12 197 ALA A N 1
ATOM 1620 C CA . ALA A 1 197 ? 0.451 11.740 21.685 1.00 65.12 197 ALA A CA 1
ATOM 1621 C C . ALA A 1 197 ? 1.734 11.040 22.170 1.00 65.12 197 ALA A C 1
ATOM 1623 O O . ALA A 1 197 ? 2.559 11.623 22.871 1.00 65.12 197 ALA A O 1
ATOM 1624 N N . THR A 1 198 ? 1.940 9.784 21.765 1.00 75.38 198 THR A N 1
ATOM 1625 C CA . THR A 1 198 ? 3.234 9.131 21.984 1.00 75.38 198 THR A CA 1
ATOM 1626 C C . THR A 1 198 ? 4.246 9.664 20.969 1.00 75.38 198 THR A C 1
ATOM 1628 O O . THR A 1 198 ? 3.891 9.974 19.828 1.00 75.38 198 THR A O 1
ATOM 1631 N N . LYS A 1 199 ? 5.537 9.703 21.331 1.00 75.88 199 LYS A N 1
ATOM 1632 C CA . LYS A 1 199 ? 6.623 10.102 20.412 1.00 75.88 199 LYS A CA 1
ATOM 1633 C C . LYS A 1 199 ? 6.580 9.320 19.088 1.00 75.88 199 LYS A C 1
ATOM 1635 O O . LYS A 1 199 ? 6.833 9.883 18.029 1.00 75.88 199 LYS A O 1
ATOM 1640 N N . LYS A 1 200 ? 6.197 8.036 19.131 1.00 75.56 200 LYS A N 1
ATOM 1641 C CA . LYS A 1 200 ? 6.034 7.182 17.939 1.00 75.56 200 LYS A CA 1
ATOM 1642 C C . LYS A 1 200 ? 4.876 7.640 17.046 1.00 75.56 200 LYS A C 1
ATOM 1644 O O . LYS A 1 200 ? 5.025 7.629 15.826 1.00 75.56 200 LYS A O 1
ATOM 1649 N N . THR A 1 201 ? 3.753 8.053 17.632 1.00 74.56 201 THR A N 1
ATOM 1650 C CA . THR A 1 201 ? 2.583 8.570 16.902 1.00 74.56 201 THR A CA 1
ATOM 1651 C C . THR A 1 201 ? 2.919 9.882 16.189 1.00 74.56 201 THR A C 1
ATOM 1653 O O . THR A 1 201 ? 2.630 10.018 15.004 1.00 74.56 201 THR A O 1
ATOM 1656 N N . LEU A 1 202 ? 3.621 10.797 16.868 1.00 76.31 202 LEU A N 1
ATOM 1657 C CA . LEU A 1 202 ? 4.038 12.086 16.297 1.00 76.31 202 LEU A CA 1
ATOM 1658 C C . LEU A 1 202 ? 5.042 11.919 15.152 1.00 76.31 202 LEU A C 1
ATOM 1660 O O . LEU A 1 202 ? 4.861 12.514 14.095 1.00 76.31 202 LEU A O 1
ATOM 1664 N N . ILE A 1 203 ? 6.053 11.059 15.322 1.00 77.50 203 ILE A N 1
ATOM 1665 C CA . ILE A 1 203 ? 7.007 10.739 14.247 1.00 77.50 203 ILE A CA 1
ATOM 1666 C C . ILE A 1 203 ? 6.275 10.126 13.048 1.00 77.50 203 ILE A C 1
ATOM 1668 O O . ILE A 1 203 ? 6.533 10.507 11.912 1.00 77.50 203 ILE A O 1
ATOM 1672 N N . SER A 1 204 ? 5.330 9.213 13.288 1.00 78.56 204 SER A N 1
ATOM 1673 C CA . SER A 1 204 ? 4.562 8.586 12.205 1.00 78.56 204 SER A CA 1
ATOM 1674 C C . SER A 1 204 ? 3.705 9.601 11.441 1.00 78.56 204 SER A C 1
ATOM 1676 O O . SER A 1 204 ? 3.617 9.515 10.220 1.00 78.56 204 SER A O 1
ATOM 1678 N N . MET A 1 205 ? 3.121 10.589 12.128 1.00 76.94 205 MET A N 1
ATOM 1679 C CA . MET A 1 205 ? 2.391 11.681 11.477 1.00 76.94 205 MET A CA 1
ATOM 1680 C C . MET A 1 205 ? 3.300 12.637 10.720 1.00 76.94 205 MET A C 1
ATOM 1682 O O . MET A 1 205 ? 2.943 13.034 9.619 1.00 76.94 205 MET A O 1
ATOM 1686 N N . ALA A 1 206 ? 4.470 12.976 11.259 1.00 78.19 206 ALA A N 1
ATOM 1687 C CA . ALA A 1 206 ? 5.438 13.805 10.548 1.00 78.19 206 ALA A CA 1
ATOM 1688 C C . ALA A 1 206 ? 5.902 13.119 9.254 1.00 78.19 206 ALA A C 1
ATOM 1690 O O . ALA A 1 206 ? 5.926 13.747 8.201 1.00 78.19 206 ALA A O 1
ATOM 1691 N N . LEU A 1 207 ? 6.182 11.811 9.311 1.00 76.38 207 LEU A N 1
ATOM 1692 C CA . LEU A 1 207 ? 6.536 11.014 8.134 1.00 76.38 207 LEU A CA 1
ATOM 1693 C C . LEU A 1 207 ? 5.386 10.922 7.125 1.00 76.38 207 LEU A C 1
ATOM 1695 O O . LEU A 1 207 ? 5.634 10.964 5.924 1.00 76.38 207 LEU A O 1
ATOM 1699 N N . LEU A 1 208 ? 4.139 10.832 7.593 1.00 78.25 208 LEU A N 1
ATOM 1700 C CA . LEU A 1 208 ? 2.967 10.825 6.717 1.00 78.25 208 LEU A CA 1
ATOM 1701 C C . LEU A 1 208 ? 2.695 12.177 6.071 1.00 78.25 208 LEU A C 1
ATOM 1703 O O . LEU A 1 208 ? 2.433 12.227 4.874 1.00 78.25 208 LEU A O 1
ATOM 1707 N N . ALA A 1 209 ? 2.766 13.259 6.843 1.00 77.94 209 ALA A N 1
ATOM 1708 C CA . ALA A 1 209 ? 2.609 14.620 6.346 1.00 77.94 209 ALA A CA 1
ATOM 1709 C C . ALA A 1 209 ? 3.701 14.936 5.322 1.00 77.94 209 ALA A C 1
ATOM 1711 O O . ALA A 1 209 ? 3.400 15.458 4.254 1.00 77.94 209 ALA A O 1
ATOM 1712 N N . PHE A 1 210 ? 4.939 14.516 5.605 1.00 73.69 210 PHE A N 1
ATOM 1713 C CA . PHE A 1 210 ? 6.027 14.547 4.640 1.00 73.69 210 PHE A CA 1
ATOM 1714 C C . PHE A 1 210 ? 5.654 13.740 3.394 1.00 73.69 210 PHE A C 1
ATOM 1716 O O . PHE A 1 210 ? 5.612 14.316 2.320 1.00 73.69 210 PHE A O 1
ATOM 1723 N N . SER A 1 211 ? 5.275 12.460 3.509 1.00 71.06 211 SER A N 1
ATOM 1724 C CA . SER A 1 211 ? 4.930 11.645 2.331 1.00 71.06 211 SER A CA 1
ATOM 1725 C C . SER A 1 211 ? 3.759 12.198 1.510 1.00 71.06 211 SER A C 1
ATOM 1727 O O . SER A 1 211 ? 3.765 12.066 0.292 1.00 71.06 211 SER A O 1
ATOM 1729 N N . LEU A 1 212 ? 2.778 12.834 2.159 1.00 70.69 212 LEU A N 1
ATOM 1730 C CA . LEU A 1 212 ? 1.630 13.458 1.503 1.00 70.69 212 LEU A CA 1
ATOM 1731 C C . LEU A 1 212 ? 1.995 14.766 0.804 1.00 70.69 212 LEU A C 1
ATOM 1733 O O . LEU A 1 212 ? 1.403 15.067 -0.220 1.00 70.69 212 LEU A O 1
ATOM 1737 N N . ALA A 1 213 ? 2.974 15.518 1.312 1.00 65.44 213 ALA A N 1
ATOM 1738 C CA . ALA A 1 213 ? 3.450 16.736 0.658 1.00 65.44 213 ALA A CA 1
ATOM 1739 C C . ALA A 1 213 ? 4.139 16.464 -0.692 1.00 65.44 213 ALA A C 1
ATOM 1741 O O . ALA A 1 213 ? 4.279 17.381 -1.496 1.00 65.44 213 ALA A O 1
ATOM 1742 N N . PHE A 1 214 ? 4.556 15.218 -0.944 1.00 60.56 214 PHE A N 1
ATOM 1743 C CA . PHE A 1 214 ? 5.130 14.800 -2.224 1.00 60.56 214 PHE A CA 1
ATOM 1744 C C . PHE A 1 214 ? 4.130 14.053 -3.133 1.00 60.56 214 PHE A C 1
ATOM 1746 O O . PHE A 1 214 ? 4.446 13.844 -4.299 1.00 60.56 214 PHE A O 1
ATOM 1753 N N . LEU A 1 215 ? 2.946 13.655 -2.645 1.00 60.00 215 LEU A N 1
ATOM 1754 C CA . LEU A 1 215 ? 1.911 12.913 -3.401 1.00 60.00 215 LEU A CA 1
ATOM 1755 C C . LEU A 1 215 ? 0.917 13.815 -4.146 1.00 60.00 215 LEU A C 1
ATOM 1757 O O . LEU A 1 215 ? 0.256 13.288 -5.081 1.00 60.00 215 LEU A O 1
#

Sequence (215 aa):
MVLLCINILILCGISFLLFKKFARGNNKIIFPIAFSVRILAGISFAWVYIYIFESEGDTFDYFERAGNLAWIFKNDFWTFFERFISSNTNPSPEYQFSYFNGGALVFIKLLSLLHLVTGGNYWICTICFSVFSFYCSWKLFLALCNFNSKLRFPALIAFHFIPMVLFWNSGCLRGSLINSFLCLSVYFTLEIVRFNATKKTLISMALLAFSLAFL

Solvent-accessible surface area (backbone atoms only — not comparable to full-atom values): 11158 Å² total; per-residue (Å²): 108,70,61,56,55,52,48,51,51,50,52,51,50,51,51,50,54,51,42,74,72,59,43,52,79,87,29,50,63,53,45,58,52,42,49,51,51,34,47,51,27,7,52,50,35,49,48,44,35,48,71,73,47,70,53,51,58,71,48,40,58,40,49,53,53,7,42,52,50,35,49,36,42,77,78,37,53,64,65,27,51,52,61,66,70,48,89,73,55,78,48,56,91,92,49,82,46,79,85,56,59,68,34,52,53,44,44,22,52,58,45,11,58,48,24,62,70,46,70,62,37,67,6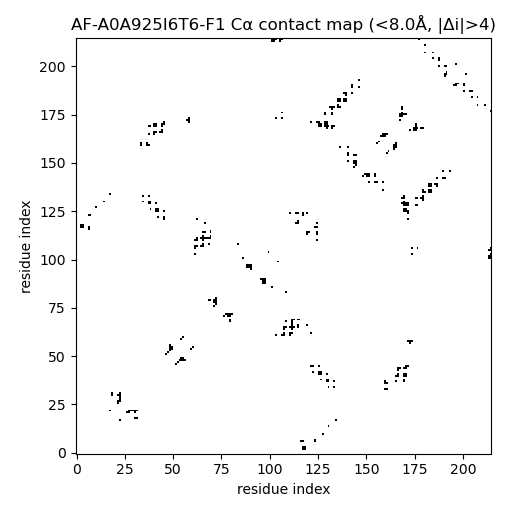6,57,49,12,44,54,36,13,52,51,21,47,53,23,45,51,50,26,42,51,48,43,30,73,74,38,65,84,42,38,64,60,42,48,41,57,64,53,61,36,65,70,51,31,39,62,32,5,25,57,38,65,63,12,53,53,52,20,51,49,28,41,52,54,31,48,53,52,48,35,77,71,68,58,70,45,74,68,54,53,52,53,47,52,53,46,53,52,55,57,76,55,74

pLDDT: mean 87.75, std 12.69, range [43.38, 97.69]

Mean predicted aligned error: 6.13 Å

Nearest PDB structures (foldseek):
  7g8n-assembly1_B  TM=2.733E-01  e=9.801E+00  Homo sapiens